Protein AF-A0A2D5PIT4-F1 (afdb_monomer_lite)

Structure (mmCIF, N/CA/C/O backbone):
data_AF-A0A2D5PIT4-F1
#
_entry.id   AF-A0A2D5PIT4-F1
#
loop_
_atom_site.group_PDB
_atom_site.id
_atom_site.type_symbol
_atom_site.label_atom_id
_atom_site.label_alt_id
_atom_site.label_comp_id
_atom_site.label_asym_id
_atom_site.label_entity_id
_atom_site.label_seq_id
_atom_site.pdbx_PDB_ins_code
_atom_site.Cartn_x
_atom_site.Cartn_y
_atom_site.Cartn_z
_atom_site.occupancy
_atom_site.B_iso_or_equiv
_atom_site.auth_seq_id
_atom_site.auth_comp_id
_atom_site.auth_asym_id
_atom_site.auth_atom_id
_atom_site.pdbx_PDB_model_num
ATOM 1 N N . MET A 1 1 ? -3.841 -13.002 24.394 1.00 58.22 1 MET A N 1
ATOM 2 C CA . MET A 1 1 ? -4.046 -12.988 22.929 1.00 58.22 1 MET A CA 1
ATOM 3 C C . MET A 1 1 ? -5.011 -11.854 22.606 1.00 58.22 1 MET A C 1
ATOM 5 O O . MET A 1 1 ? -6.017 -11.748 23.296 1.00 58.22 1 MET A O 1
ATOM 9 N N . ASN A 1 2 ? -4.668 -10.966 21.668 1.00 77.62 2 ASN A N 1
ATOM 10 C CA . ASN A 1 2 ? -5.461 -9.773 21.339 1.00 77.62 2 ASN A CA 1
ATOM 11 C C . ASN A 1 2 ? -6.856 -10.188 20.794 1.00 77.62 2 ASN A C 1
ATOM 13 O O . ASN A 1 2 ? -6.904 -10.951 19.829 1.00 77.62 2 ASN A O 1
ATOM 17 N N . PRO A 1 3 ? -7.990 -9.735 21.374 1.00 83.06 3 PRO A N 1
ATOM 18 C CA . PRO A 1 3 ? -9.330 -10.125 20.914 1.00 83.06 3 PRO A CA 1
ATOM 19 C C . PRO A 1 3 ? -9.638 -9.739 19.463 1.00 83.06 3 PRO A C 1
ATOM 21 O O . PRO A 1 3 ? -10.426 -10.411 18.802 1.00 83.06 3 PRO A O 1
ATOM 24 N N . LEU A 1 4 ? -9.037 -8.660 18.956 1.00 82.50 4 LEU A N 1
ATOM 25 C CA . LEU A 1 4 ? -9.202 -8.251 17.563 1.00 82.50 4 LEU A CA 1
ATOM 26 C C . LEU A 1 4 ? -8.439 -9.189 16.622 1.00 82.50 4 LEU A C 1
ATOM 28 O O . LEU A 1 4 ? -8.986 -9.581 15.597 1.00 82.50 4 LEU A O 1
ATOM 32 N N . LEU A 1 5 ? -7.242 -9.635 17.016 1.00 86.44 5 LEU A N 1
ATOM 33 C CA . LEU A 1 5 ? -6.485 -10.645 16.271 1.00 86.44 5 LEU A CA 1
ATOM 34 C C . LEU A 1 5 ? -7.293 -11.944 16.122 1.00 86.44 5 LEU A C 1
ATOM 36 O O . LEU A 1 5 ? -7.429 -12.448 15.015 1.00 86.44 5 LEU A O 1
ATOM 40 N N . GLN A 1 6 ? -7.934 -12.415 17.197 1.00 87.56 6 GLN A N 1
ATOM 41 C CA . GLN A 1 6 ? -8.813 -13.594 17.140 1.00 87.56 6 GLN A CA 1
ATOM 42 C C . GLN A 1 6 ? -9.982 -13.418 16.163 1.00 87.56 6 GLN A C 1
ATOM 44 O O . GLN A 1 6 ? -10.366 -14.359 15.471 1.00 87.56 6 GLN A O 1
ATOM 49 N N . LYS A 1 7 ? -10.568 -12.215 16.103 1.00 88.50 7 LYS A N 1
ATOM 50 C CA . LYS A 1 7 ? -11.648 -11.907 15.156 1.00 88.50 7 LYS A CA 1
ATOM 51 C C . LYS A 1 7 ? -11.148 -11.916 13.713 1.00 88.50 7 LYS A C 1
ATOM 53 O O . LYS A 1 7 ? -11.840 -12.455 12.856 1.00 88.50 7 LYS A O 1
ATOM 58 N N . LEU A 1 8 ? -9.973 -11.343 13.449 1.00 89.38 8 LEU A N 1
ATOM 59 C CA . LEU A 1 8 ? -9.361 -11.367 12.119 1.00 89.38 8 LEU A CA 1
ATOM 60 C C . LEU A 1 8 ? -9.060 -12.804 11.685 1.00 89.38 8 LEU A C 1
ATOM 62 O O . LEU A 1 8 ? -9.487 -13.210 10.607 1.00 89.38 8 LEU A O 1
ATOM 66 N N . GLU A 1 9 ? -8.445 -13.604 12.557 1.00 88.06 9 GLU A N 1
ATOM 67 C CA . GLU A 1 9 ? -8.169 -15.023 12.306 1.00 88.06 9 GLU A CA 1
ATOM 68 C C . GLU A 1 9 ? -9.453 -15.811 12.009 1.00 88.06 9 GLU A C 1
ATOM 70 O O . GLU A 1 9 ? -9.503 -16.574 11.045 1.00 88.06 9 GLU A O 1
ATOM 75 N N . ALA A 1 10 ? -10.527 -15.581 12.774 1.00 91.25 10 ALA A N 1
ATOM 76 C CA . ALA A 1 10 ? -11.826 -16.219 12.548 1.00 91.25 10 ALA A CA 1
ATOM 77 C C . ALA A 1 10 ? -12.475 -15.825 11.207 1.00 91.25 10 ALA A C 1
ATOM 79 O O . ALA A 1 10 ? -13.244 -16.603 10.641 1.00 91.25 10 ALA A O 1
ATOM 80 N N . LEU A 1 11 ? -12.163 -14.633 10.690 1.00 89.94 11 LEU A N 1
ATOM 81 C CA . LEU A 1 11 ? -12.585 -14.161 9.368 1.00 89.94 11 LEU A CA 1
ATOM 82 C C . LEU A 1 11 ? -11.616 -14.575 8.247 1.00 89.94 11 LEU A C 1
ATOM 84 O O . LEU A 1 11 ? -11.892 -14.306 7.078 1.00 89.94 11 LEU A O 1
ATOM 88 N N . GLY A 1 12 ? -10.503 -15.235 8.581 1.00 89.44 12 GLY A N 1
ATOM 89 C CA . GLY A 1 12 ? -9.451 -15.580 7.628 1.00 89.44 12 GLY A CA 1
ATOM 90 C C . GLY A 1 12 ? -8.721 -14.352 7.083 1.00 89.44 12 GLY A C 1
ATOM 91 O O . GLY A 1 12 ? -8.382 -14.323 5.902 1.00 89.44 12 GLY A O 1
ATOM 92 N N . LEU A 1 13 ? -8.522 -13.329 7.914 1.00 90.69 13 LEU A N 1
ATOM 93 C CA . LEU A 1 13 ? -7.798 -12.106 7.581 1.00 90.69 13 LEU A CA 1
ATOM 94 C C . LEU A 1 13 ? -6.471 -12.044 8.338 1.00 90.69 13 LEU A C 1
ATOM 96 O O . LEU A 1 13 ? -6.397 -12.399 9.514 1.00 90.69 13 LEU A O 1
ATOM 100 N N . SER A 1 14 ? -5.439 -11.544 7.660 1.00 93.88 14 SER A N 1
ATOM 101 C CA . SER A 1 14 ? -4.188 -11.165 8.311 1.00 93.88 14 SER A CA 1
ATOM 102 C C . SER A 1 14 ? -4.361 -9.837 9.053 1.00 93.88 14 SER A C 1
ATOM 104 O O . SER A 1 14 ? -5.175 -8.996 8.671 1.00 93.88 14 SER A O 1
ATOM 106 N N . HIS A 1 15 ? -3.563 -9.637 10.100 1.00 93.69 15 HIS A N 1
ATOM 107 C CA . HIS A 1 15 ? -3.372 -8.327 10.727 1.00 93.69 15 HIS A CA 1
ATOM 108 C C . HIS A 1 15 ? -2.362 -7.450 9.968 1.00 93.69 15 HIS A C 1
ATOM 110 O O . HIS A 1 15 ? -2.127 -6.309 10.359 1.00 93.69 15 HIS A O 1
ATOM 116 N N . LEU A 1 16 ? -1.755 -7.992 8.913 1.00 96.69 16 LEU A N 1
ATOM 117 C CA . LEU A 1 16 ? -0.880 -7.271 8.004 1.00 96.69 16 LEU A CA 1
ATOM 118 C C . LEU A 1 16 ? -1.612 -6.959 6.702 1.00 96.69 16 LEU A C 1
ATOM 120 O O . LEU A 1 16 ? -2.291 -7.818 6.129 1.00 96.69 16 LEU A O 1
ATOM 124 N N . LEU A 1 17 ? -1.418 -5.737 6.230 1.00 95.88 17 LEU A N 1
ATOM 125 C CA . LEU A 1 17 ? -1.909 -5.215 4.965 1.00 95.88 17 LEU A CA 1
ATOM 126 C C . LEU A 1 17 ? -0.710 -4.779 4.120 1.00 95.88 17 LEU A C 1
ATOM 128 O O . LEU A 1 17 ? 0.148 -4.082 4.634 1.00 95.88 17 LEU A O 1
ATOM 132 N N . ALA A 1 18 ? -0.650 -5.145 2.841 1.00 98.31 18 ALA A N 1
ATOM 133 C CA . ALA A 1 18 ? 0.397 -4.659 1.946 1.00 98.31 18 ALA A CA 1
ATOM 134 C C . ALA A 1 18 ? -0.098 -3.446 1.159 1.00 98.31 18 ALA A C 1
ATOM 136 O O . ALA A 1 18 ? -1.068 -3.572 0.413 1.00 98.31 18 ALA A O 1
ATOM 137 N N . VAL A 1 19 ? 0.562 -2.301 1.297 1.00 98.62 19 VAL A N 1
ATOM 138 C CA . VAL A 1 19 ? 0.390 -1.145 0.410 1.00 98.62 19 VAL A CA 1
ATOM 139 C C . VAL A 1 19 ? 1.495 -1.186 -0.633 1.00 98.62 19 VAL A C 1
ATOM 141 O O . VAL A 1 19 ? 2.654 -1.364 -0.274 1.00 98.62 19 VAL A O 1
ATOM 144 N N . ILE A 1 20 ? 1.131 -1.118 -1.911 1.00 98.62 20 ILE A N 1
ATOM 145 C CA . ILE A 1 20 ? 2.045 -1.252 -3.045 1.00 98.62 20 ILE A CA 1
ATOM 146 C C . ILE A 1 20 ? 1.919 -0.044 -3.959 1.00 98.62 20 ILE A C 1
ATOM 148 O O . ILE A 1 20 ? 0.808 0.395 -4.249 1.00 98.62 20 ILE A O 1
ATOM 152 N N . ASP A 1 21 ? 3.058 0.412 -4.453 1.00 98.75 21 ASP A N 1
ATOM 153 C CA . ASP A 1 21 ? 3.150 1.455 -5.463 1.00 98.75 21 ASP A CA 1
ATOM 154 C C . ASP A 1 21 ? 4.198 1.055 -6.518 1.00 98.75 21 ASP A C 1
ATOM 156 O O . ASP A 1 21 ? 5.118 0.263 -6.246 1.00 98.75 21 ASP A O 1
ATOM 160 N N . ILE A 1 22 ? 4.004 1.513 -7.755 1.00 98.69 22 ILE A N 1
ATOM 161 C CA . ILE A 1 22 ? 4.912 1.256 -8.872 1.00 98.69 22 ILE A CA 1
ATOM 162 C C . ILE A 1 22 ? 5.109 2.506 -9.725 1.00 98.69 22 ILE A C 1
ATOM 164 O O . ILE A 1 22 ? 4.153 3.156 -10.141 1.00 98.69 22 ILE A O 1
ATOM 168 N N . GLU A 1 23 ? 6.348 2.733 -10.157 1.00 98.50 23 GLU A N 1
ATOM 169 C CA . GLU A 1 23 ? 6.619 3.730 -11.191 1.00 98.50 23 GLU A CA 1
ATOM 170 C C . GLU A 1 23 ? 6.683 3.094 -12.572 1.00 98.50 23 GLU A C 1
ATOM 172 O O . GLU A 1 23 ? 7.238 2.006 -12.761 1.00 98.50 23 GLU A O 1
ATOM 177 N N . THR A 1 24 ? 6.101 3.760 -13.569 1.00 98.44 24 THR A N 1
ATOM 178 C CA . THR A 1 24 ? 5.886 3.170 -14.897 1.00 98.44 24 THR A CA 1
ATOM 179 C C . THR A 1 24 ? 6.177 4.136 -16.042 1.00 98.44 24 THR A C 1
ATOM 181 O O . THR A 1 24 ? 6.235 5.352 -15.871 1.00 98.44 24 THR A O 1
ATOM 184 N N . LEU A 1 25 ? 6.363 3.590 -17.250 1.00 98.50 25 LEU A N 1
ATOM 185 C CA . LEU A 1 25 ? 6.615 4.372 -18.475 1.00 98.50 25 LEU A CA 1
ATOM 186 C C . LEU A 1 25 ? 5.397 4.481 -19.408 1.00 98.50 25 LEU A C 1
ATOM 188 O O . LEU A 1 25 ? 5.515 4.957 -20.537 1.00 98.50 25 LEU A O 1
ATOM 192 N N . ALA A 1 26 ? 4.229 4.020 -18.966 1.00 98.19 26 ALA A N 1
ATOM 193 C CA . ALA A 1 26 ? 2.942 4.171 -19.643 1.00 98.19 26 ALA A CA 1
ATOM 194 C C . ALA A 1 26 ? 1.808 3.972 -18.625 1.00 98.19 26 ALA A C 1
ATOM 196 O O . ALA A 1 26 ? 2.060 3.612 -17.485 1.00 98.19 26 ALA A O 1
ATOM 197 N N . ARG A 1 27 ? 0.548 4.167 -19.034 1.00 96.00 27 ARG A N 1
ATOM 198 C CA . ARG A 1 27 ? -0.614 4.046 -18.127 1.00 96.00 27 ARG A CA 1
ATOM 199 C C . ARG A 1 27 ? -1.456 2.775 -18.310 1.00 96.00 27 ARG A C 1
ATOM 201 O O . ARG A 1 27 ? -2.415 2.566 -17.574 1.00 96.00 27 ARG A O 1
ATOM 208 N N . GLY A 1 28 ? -1.165 1.976 -19.338 1.00 97.19 28 GLY A N 1
ATOM 209 C CA . GLY A 1 28 ? -1.910 0.752 -19.654 1.00 97.19 28 GLY A CA 1
ATOM 210 C C . GLY A 1 28 ? -1.447 -0.457 -18.828 1.00 97.19 28 GLY A C 1
ATOM 211 O O . GLY A 1 28 ? -0.347 -0.426 -18.284 1.00 97.19 28 GLY A O 1
ATOM 212 N N . PRO A 1 29 ? -2.227 -1.556 -18.765 1.00 97.88 29 PRO A N 1
ATOM 213 C CA . PRO A 1 29 ? -1.840 -2.779 -18.044 1.00 97.88 29 PRO A CA 1
ATOM 214 C C . PRO A 1 29 ? -0.482 -3.371 -18.472 1.00 97.88 29 PRO A C 1
ATOM 216 O O . PRO A 1 29 ? 0.214 -4.024 -17.693 1.00 97.88 29 PRO A O 1
ATOM 219 N N . ASP A 1 30 ? -0.091 -3.143 -19.722 1.00 98.12 30 ASP A N 1
ATOM 220 C CA . ASP A 1 30 ? 1.165 -3.566 -20.335 1.00 98.12 30 ASP A CA 1
ATOM 221 C C . ASP A 1 30 ? 2.307 -2.551 -20.176 1.00 98.12 30 ASP A C 1
ATOM 223 O O . ASP A 1 30 ? 3.369 -2.742 -20.765 1.00 98.12 30 ASP A O 1
ATOM 227 N N . ALA A 1 31 ? 2.142 -1.505 -19.361 1.00 98.56 31 ALA A N 1
ATOM 228 C CA . ALA A 1 31 ? 3.178 -0.511 -19.100 1.00 98.56 31 ALA A CA 1
ATOM 229 C C . ALA A 1 31 ? 4.451 -1.132 -18.518 1.00 98.56 31 ALA A C 1
ATOM 231 O O . ALA A 1 31 ? 4.391 -2.006 -17.644 1.00 98.56 31 ALA A O 1
ATOM 232 N N . LYS A 1 32 ? 5.619 -0.666 -18.968 1.00 98.75 32 LYS A N 1
ATOM 233 C CA . LYS A 1 32 ? 6.888 -1.021 -18.323 1.00 98.75 32 LYS A CA 1
ATOM 234 C C . LYS A 1 32 ? 6.922 -0.509 -16.887 1.00 98.75 32 LYS A C 1
ATOM 236 O O . LYS A 1 32 ? 6.590 0.650 -16.654 1.00 98.75 32 LYS A O 1
ATOM 241 N N . ILE A 1 33 ? 7.336 -1.378 -15.970 1.00 98.75 33 ILE A N 1
ATOM 242 C CA . ILE A 1 33 ? 7.446 -1.110 -14.531 1.00 98.75 33 ILE A CA 1
ATOM 243 C C . ILE A 1 33 ? 8.906 -0.820 -14.222 1.00 98.75 33 ILE A C 1
ATOM 245 O O . ILE A 1 33 ? 9.742 -1.670 -14.494 1.00 98.75 33 ILE A O 1
ATOM 249 N N . MET A 1 34 ? 9.225 0.344 -13.681 1.00 98.69 34 MET A N 1
ATOM 250 C CA . MET A 1 34 ? 10.601 0.787 -13.454 1.00 98.69 34 MET A CA 1
ATOM 251 C C . MET A 1 34 ? 11.038 0.624 -12.005 1.00 98.69 34 MET A C 1
ATOM 253 O O . MET A 1 34 ? 12.205 0.321 -11.757 1.00 98.69 34 MET A O 1
ATOM 257 N N . THR A 1 35 ? 10.112 0.749 -11.061 1.00 98.81 35 THR A N 1
ATOM 258 C CA . THR A 1 35 ? 10.348 0.495 -9.638 1.00 98.81 35 THR A CA 1
ATOM 259 C C . THR A 1 35 ? 9.109 -0.154 -9.021 1.00 98.81 35 THR A C 1
ATOM 261 O O . THR A 1 35 ? 8.004 -0.044 -9.556 1.00 98.81 35 THR A O 1
ATOM 264 N N . ILE A 1 36 ? 9.302 -0.898 -7.933 1.00 98.88 36 ILE A N 1
ATOM 265 C CA . ILE A 1 36 ? 8.218 -1.475 -7.129 1.00 98.88 36 ILE A CA 1
ATOM 266 C C . ILE A 1 36 ? 8.544 -1.210 -5.665 1.00 98.88 36 ILE A C 1
ATOM 268 O O . ILE A 1 36 ? 9.608 -1.630 -5.203 1.00 98.88 36 ILE A O 1
ATOM 272 N N . GLY A 1 37 ? 7.627 -0.560 -4.954 1.00 98.81 37 GLY A N 1
ATOM 273 C CA . GLY A 1 37 ? 7.692 -0.319 -3.517 1.00 98.81 37 GLY A CA 1
ATOM 274 C C . GLY A 1 37 ? 6.538 -1.004 -2.791 1.00 98.81 37 GLY A C 1
ATOM 275 O O . GLY A 1 37 ? 5.418 -1.034 -3.293 1.00 98.81 37 GLY A O 1
ATOM 276 N N . VAL A 1 38 ? 6.799 -1.588 -1.621 1.00 98.81 38 VAL A N 1
ATOM 277 C CA . VAL A 1 38 ? 5.758 -2.134 -0.738 1.00 98.81 38 VAL A CA 1
ATOM 278 C C . VAL A 1 38 ? 6.047 -1.753 0.702 1.00 98.81 38 VAL A C 1
ATOM 280 O O . VAL A 1 38 ? 7.170 -1.943 1.169 1.00 98.81 38 VAL A O 1
ATOM 283 N N . SER A 1 39 ? 5.004 -1.329 1.411 1.00 98.62 39 SER A N 1
ATOM 284 C CA . SER A 1 39 ? 4.987 -1.186 2.864 1.00 98.62 39 SER A CA 1
ATOM 285 C C . SER A 1 39 ? 3.943 -2.127 3.471 1.00 98.62 39 SER A C 1
ATOM 287 O O . SER A 1 39 ? 2.781 -2.155 3.053 1.00 98.62 39 SER A O 1
ATOM 289 N N . LEU A 1 40 ? 4.352 -2.955 4.430 1.00 98.62 40 LEU A N 1
ATOM 290 C CA . LEU A 1 40 ? 3.465 -3.816 5.202 1.00 98.62 40 LEU A CA 1
ATOM 291 C C . LEU A 1 40 ? 3.020 -3.092 6.463 1.00 98.62 40 LEU A C 1
ATOM 293 O O . LEU A 1 40 ? 3.823 -2.786 7.337 1.00 98.62 40 LEU A O 1
ATOM 297 N N . GLU A 1 41 ? 1.715 -2.912 6.592 1.00 97.94 41 GLU A N 1
ATOM 298 C CA . GLU A 1 41 ? 1.098 -2.191 7.691 1.00 97.94 41 GLU A CA 1
ATOM 299 C C . GLU A 1 41 ? 0.461 -3.143 8.691 1.00 97.94 41 GLU A C 1
ATOM 301 O O . GLU A 1 41 ? -0.386 -3.973 8.339 1.00 97.94 41 GLU A O 1
ATOM 306 N N . ASN A 1 42 ? 0.825 -2.993 9.962 1.00 95.88 42 ASN A N 1
ATOM 307 C CA . ASN A 1 42 ? 0.176 -3.678 11.062 1.00 95.88 42 ASN A CA 1
ATOM 308 C C . ASN A 1 42 ? -1.080 -2.914 11.485 1.00 95.88 42 ASN A C 1
ATOM 310 O O . ASN A 1 42 ? -1.044 -1.967 12.276 1.00 95.88 42 ASN A O 1
ATOM 314 N N . ILE A 1 43 ? -2.232 -3.369 10.995 1.00 89.88 43 ILE A N 1
ATOM 315 C CA . ILE A 1 43 ? -3.507 -2.684 11.226 1.00 89.88 43 ILE A CA 1
ATOM 316 C C . ILE A 1 43 ? -3.997 -2.778 12.673 1.00 89.88 43 ILE A C 1
ATOM 318 O O . ILE A 1 43 ? -4.938 -2.075 13.023 1.00 89.88 43 ILE A O 1
ATOM 322 N N . LEU A 1 44 ? -3.417 -3.646 13.509 1.00 86.88 44 LEU A N 1
ATOM 323 C CA . LEU A 1 44 ? -3.798 -3.752 14.921 1.00 86.88 44 LEU A CA 1
ATOM 324 C C . LEU A 1 44 ? -3.147 -2.664 15.764 1.00 86.88 44 LEU A C 1
ATOM 326 O O . LEU A 1 44 ? -3.801 -2.139 16.663 1.00 86.88 44 LEU A O 1
ATOM 330 N N . TYR A 1 45 ? -1.887 -2.351 15.474 1.00 88.62 45 TYR A N 1
ATOM 331 C CA . TYR A 1 45 ? -1.096 -1.397 16.249 1.00 88.62 45 TYR A CA 1
ATOM 332 C C . TYR A 1 45 ? -0.982 -0.030 15.570 1.00 88.62 45 TYR A C 1
ATOM 334 O O . TYR A 1 45 ? -0.648 0.942 16.237 1.00 88.62 45 TYR A O 1
ATOM 342 N N . GLY A 1 46 ? -1.338 0.070 14.284 1.00 91.88 46 GLY A N 1
ATOM 343 C CA . GLY A 1 46 ? -1.277 1.332 13.548 1.00 91.88 46 GLY A CA 1
ATOM 344 C C . GLY A 1 46 ? 0.159 1.753 13.255 1.00 91.88 46 GLY A C 1
ATOM 345 O O . GLY A 1 46 ? 0.469 2.935 13.326 1.00 91.88 46 GLY A O 1
ATOM 346 N N . GLU A 1 47 ? 1.019 0.782 12.958 1.00 95.19 47 GLU A N 1
ATOM 347 C CA . GLU A 1 47 ? 2.443 0.974 12.681 1.00 95.19 47 GLU A CA 1
ATOM 348 C C . GLU A 1 47 ? 2.880 0.094 11.505 1.00 95.19 47 GLU A C 1
ATOM 350 O O . GLU A 1 47 ? 2.211 -0.892 11.177 1.00 95.19 47 GLU A O 1
ATOM 355 N N . GLN A 1 48 ? 4.009 0.433 10.886 1.00 96.88 48 GLN A N 1
ATOM 356 C CA . GLN A 1 48 ? 4.629 -0.410 9.868 1.00 96.88 48 GLN A CA 1
ATOM 357 C C . GLN A 1 48 ? 5.176 -1.685 10.528 1.00 96.88 48 GLN A C 1
ATOM 359 O O . GLN A 1 48 ? 5.699 -1.653 11.642 1.00 96.88 48 GLN A O 1
ATOM 364 N N . ALA A 1 49 ? 5.039 -2.824 9.856 1.00 96.88 49 ALA A N 1
ATOM 365 C CA . ALA A 1 49 ? 5.570 -4.090 10.338 1.00 96.88 49 ALA A CA 1
ATOM 366 C C . ALA A 1 49 ? 7.108 -4.101 10.328 1.00 96.88 49 ALA A C 1
ATOM 368 O O . ALA A 1 49 ? 7.744 -3.530 9.444 1.00 96.88 49 ALA A O 1
ATOM 369 N N . GLU A 1 50 ? 7.709 -4.817 11.280 1.00 94.31 50 GLU A N 1
ATOM 370 C CA . GLU A 1 50 ? 9.154 -5.073 11.292 1.00 94.31 50 GLU A CA 1
ATOM 371 C C . GLU A 1 50 ? 9.582 -5.827 10.021 1.00 94.31 50 GLU A C 1
ATOM 373 O O . GLU A 1 50 ? 8.901 -6.764 9.595 1.00 94.31 50 GLU A O 1
ATOM 378 N N . ASP A 1 51 ? 10.688 -5.396 9.401 1.00 95.62 51 ASP A N 1
ATOM 379 C CA . ASP A 1 51 ? 11.135 -5.838 8.068 1.00 95.62 51 ASP A CA 1
ATOM 380 C C . ASP A 1 51 ? 10.042 -5.737 6.980 1.00 95.62 51 ASP A C 1
ATOM 382 O O . ASP A 1 51 ? 10.065 -6.456 5.977 1.00 95.62 51 ASP A O 1
ATOM 386 N N . GLY A 1 52 ? 9.066 -4.848 7.186 1.00 97.31 52 GLY A N 1
ATOM 387 C CA . GLY A 1 52 ? 7.856 -4.723 6.386 1.00 97.31 52 GLY A CA 1
ATOM 388 C C . GLY A 1 52 ? 8.010 -3.931 5.094 1.00 97.31 52 GLY A C 1
ATOM 389 O O . GLY A 1 52 ? 7.001 -3.664 4.451 1.00 97.31 52 GLY A O 1
ATOM 390 N N . THR A 1 53 ? 9.224 -3.566 4.690 1.00 98.56 53 THR A N 1
ATOM 391 C CA . THR A 1 53 ? 9.471 -2.793 3.470 1.00 98.56 53 THR A CA 1
ATOM 392 C C . THR A 1 53 ? 10.103 -3.637 2.372 1.00 98.56 53 THR A C 1
ATOM 394 O O . THR A 1 53 ? 10.917 -4.533 2.610 1.00 98.56 53 THR A O 1
ATOM 397 N N . PHE A 1 54 ? 9.729 -3.343 1.132 1.00 98.81 54 PHE A N 1
ATOM 398 C CA . PHE A 1 54 ? 10.319 -3.936 -0.060 1.00 98.81 54 PHE A CA 1
ATOM 399 C C . PHE A 1 54 ? 10.496 -2.866 -1.122 1.00 98.81 54 PHE A C 1
ATOM 401 O O . PHE A 1 54 ? 9.558 -2.140 -1.433 1.00 98.81 54 PHE A O 1
ATOM 408 N N . TYR A 1 55 ? 11.683 -2.814 -1.717 1.00 98.81 55 TYR A N 1
ATOM 409 C CA . TYR A 1 55 ? 11.958 -1.935 -2.839 1.00 98.81 55 TYR A CA 1
ATOM 410 C C . TYR A 1 55 ? 12.843 -2.626 -3.862 1.00 98.81 55 TYR A C 1
ATOM 412 O O . TYR A 1 55 ? 13.811 -3.308 -3.512 1.00 98.81 55 TYR A O 1
ATOM 420 N N . VAL A 1 56 ? 12.522 -2.450 -5.140 1.00 98.81 56 VAL A N 1
ATOM 421 C CA . VAL A 1 56 ? 13.355 -2.950 -6.228 1.00 98.81 56 VAL A CA 1
ATOM 422 C C . VAL A 1 56 ? 13.263 -2.048 -7.450 1.00 98.81 56 VAL A C 1
ATOM 424 O O . VAL A 1 56 ? 12.178 -1.648 -7.869 1.00 98.81 56 VAL A O 1
ATOM 427 N N . ARG A 1 57 ? 14.421 -1.784 -8.058 1.00 98.81 57 ARG A N 1
ATOM 428 C CA . ARG A 1 57 ? 14.524 -1.148 -9.371 1.00 98.81 57 ARG A CA 1
ATOM 429 C C . ARG A 1 57 ? 14.545 -2.211 -10.455 1.00 98.81 57 ARG A C 1
ATOM 431 O O . ARG A 1 57 ? 15.207 -3.246 -10.328 1.00 98.81 57 ARG A O 1
ATOM 438 N N . VAL A 1 58 ? 13.834 -1.944 -11.535 1.00 98.69 58 VAL A N 1
ATOM 439 C CA . VAL A 1 58 ? 13.607 -2.896 -12.615 1.00 98.69 58 VAL A CA 1
ATOM 440 C C . VAL A 1 58 ? 14.298 -2.413 -13.885 1.00 98.69 58 VAL A C 1
ATOM 442 O O . VAL A 1 58 ? 14.318 -1.221 -14.197 1.00 98.69 58 VAL A O 1
ATOM 445 N N . ASP A 1 59 ? 14.883 -3.353 -14.622 1.00 97.94 59 ASP A N 1
ATOM 446 C CA . ASP A 1 59 ? 15.475 -3.086 -15.930 1.00 97.94 59 ASP A CA 1
ATOM 447 C C . ASP A 1 59 ? 14.416 -2.617 -16.933 1.00 97.94 59 ASP A C 1
ATOM 449 O O . ASP A 1 59 ? 13.321 -3.178 -17.018 1.00 97.94 59 ASP A O 1
ATOM 453 N N . ARG A 1 60 ? 14.765 -1.636 -17.772 1.00 97.31 60 ARG A N 1
ATOM 454 C CA . ARG A 1 60 ? 13.886 -1.129 -18.843 1.00 97.31 60 ARG A CA 1
ATOM 455 C C . ARG A 1 60 ? 13.639 -2.158 -19.957 1.00 97.31 60 ARG A C 1
ATOM 457 O O . ARG A 1 60 ? 12.689 -2.013 -20.734 1.00 97.31 60 ARG A O 1
ATOM 464 N N . ASP A 1 61 ? 14.480 -3.187 -20.074 1.00 96.69 61 ASP A N 1
ATOM 465 C CA . ASP A 1 61 ? 14.291 -4.269 -21.045 1.00 96.69 61 ASP A CA 1
ATOM 466 C C . ASP A 1 61 ? 13.194 -5.241 -20.583 1.00 96.69 61 ASP A C 1
ATOM 468 O O . ASP A 1 61 ? 13.417 -6.203 -19.846 1.00 96.69 61 ASP A O 1
ATOM 472 N N . GLN A 1 62 ? 11.965 -4.942 -21.001 1.00 97.62 62 GLN A N 1
ATOM 473 C CA . GLN A 1 62 ? 10.759 -5.676 -20.638 1.00 97.62 62 GLN A CA 1
ATOM 474 C C . GLN A 1 62 ? 10.013 -6.089 -21.905 1.00 97.62 62 GLN A C 1
ATOM 476 O O . GLN A 1 62 ? 9.154 -5.364 -22.411 1.00 97.62 62 GLN A O 1
ATOM 481 N N . CYS A 1 63 ? 10.391 -7.248 -22.449 1.00 93.94 63 CYS A N 1
ATOM 482 C CA . CYS A 1 63 ? 9.798 -7.794 -23.667 1.00 93.94 63 CYS A CA 1
ATOM 483 C C . CYS A 1 63 ? 8.260 -7.850 -23.582 1.00 93.94 63 CYS A C 1
ATOM 485 O O . CYS A 1 63 ? 7.699 -8.364 -22.617 1.00 93.94 63 CYS A O 1
ATOM 487 N N . GLY A 1 64 ? 7.582 -7.325 -24.608 1.00 94.81 64 GLY A N 1
ATOM 488 C CA . GLY A 1 64 ? 6.117 -7.321 -24.693 1.00 94.81 64 GLY A CA 1
ATOM 489 C C . GLY A 1 64 ? 5.417 -6.242 -23.861 1.00 94.81 64 GLY A C 1
ATOM 490 O O . GLY A 1 64 ? 4.191 -6.219 -23.840 1.00 94.81 64 GLY A O 1
ATOM 491 N N . ARG A 1 65 ? 6.167 -5.351 -23.201 1.00 98.00 65 ARG A N 1
ATOM 492 C CA . ARG A 1 65 ? 5.635 -4.215 -22.434 1.00 98.00 65 ARG A CA 1
ATOM 493 C C . ARG A 1 65 ? 5.942 -2.883 -23.116 1.00 98.00 65 ARG A C 1
ATOM 495 O O . ARG A 1 65 ? 6.925 -2.764 -23.851 1.00 98.00 65 ARG A O 1
ATOM 502 N N . VAL A 1 66 ? 5.105 -1.880 -22.867 1.00 98.12 66 VAL A N 1
ATOM 503 C CA . VAL A 1 66 ? 5.079 -0.624 -23.632 1.00 98.12 66 VAL A CA 1
ATOM 504 C C . VAL A 1 66 ? 5.511 0.591 -22.820 1.00 98.12 66 VAL A C 1
ATOM 506 O O . VAL A 1 66 ? 5.408 0.637 -21.594 1.00 98.12 66 VAL A O 1
ATOM 509 N N . GLU A 1 67 ? 5.963 1.602 -23.551 1.00 98.00 67 GLU A N 1
ATOM 510 C CA . GLU A 1 67 ? 6.215 2.957 -23.070 1.00 98.00 67 GLU A CA 1
ATOM 511 C C . GLU A 1 67 ? 5.360 3.909 -23.913 1.00 98.00 67 GLU A C 1
ATOM 513 O O . GLU A 1 67 ? 5.094 3.617 -25.084 1.00 98.00 67 GLU A O 1
ATOM 518 N N . CYS A 1 68 ? 4.937 5.045 -23.364 1.00 97.19 68 CYS A N 1
ATOM 519 C CA . CYS A 1 68 ? 4.250 6.073 -24.140 1.00 97.19 68 CYS A CA 1
ATOM 520 C C . CYS A 1 68 ? 4.956 7.426 -24.033 1.00 97.19 68 CYS A C 1
ATOM 522 O O . CYS A 1 68 ? 5.566 7.764 -23.019 1.00 97.19 68 CYS A O 1
ATOM 524 N N . SER A 1 69 ? 4.864 8.216 -25.104 1.00 96.56 69 SER A N 1
ATOM 525 C CA . SER A 1 69 ? 5.546 9.510 -25.201 1.00 96.56 69 SER A CA 1
ATOM 526 C C . SER A 1 69 ? 5.096 10.501 -24.132 1.00 96.56 69 SER A C 1
ATOM 528 O O . SER A 1 69 ? 5.911 11.278 -23.657 1.00 96.56 69 SER A O 1
ATOM 530 N N . GLU A 1 70 ? 3.818 10.466 -23.745 1.00 97.06 70 GLU A N 1
ATOM 531 C CA . GLU A 1 70 ? 3.267 11.350 -22.712 1.00 97.06 70 GLU A CA 1
ATOM 532 C C . GLU A 1 70 ? 3.900 11.075 -21.342 1.00 97.06 70 GLU A C 1
ATOM 534 O O . GLU A 1 70 ? 4.360 12.001 -20.684 1.00 97.06 70 GLU A O 1
ATOM 539 N N . THR A 1 71 ? 3.984 9.806 -20.928 1.00 95.75 71 THR A N 1
ATOM 540 C CA . THR A 1 71 ? 4.605 9.441 -19.647 1.00 95.75 71 THR A CA 1
ATOM 541 C C . THR A 1 71 ? 6.111 9.697 -19.663 1.00 95.75 71 THR A C 1
ATOM 543 O O . THR A 1 71 ? 6.651 10.185 -18.678 1.00 95.75 71 THR A O 1
ATOM 546 N N . LEU A 1 72 ? 6.796 9.435 -20.782 1.00 97.19 72 LEU A N 1
ATOM 547 C CA . LEU A 1 72 ? 8.216 9.774 -20.919 1.00 97.19 72 LEU A CA 1
ATOM 548 C C . LEU A 1 72 ? 8.458 11.284 -20.823 1.00 97.19 72 LEU A C 1
ATOM 550 O O . LEU A 1 72 ? 9.390 11.699 -20.150 1.00 97.19 72 LEU A O 1
ATOM 554 N N . GLN A 1 73 ? 7.618 12.106 -21.457 1.00 97.12 73 GLN A N 1
ATOM 555 C CA . GLN A 1 73 ? 7.725 13.561 -21.355 1.00 97.12 73 GLN A CA 1
ATOM 556 C C . GLN A 1 73 ? 7.520 14.041 -19.914 1.00 97.12 73 GLN A C 1
ATOM 558 O O . GLN A 1 73 ? 8.280 14.878 -19.443 1.00 97.12 73 GLN A O 1
ATOM 563 N N . TRP A 1 74 ? 6.539 13.481 -19.207 1.00 97.06 74 TRP A N 1
ATOM 564 C CA . TRP A 1 74 ? 6.315 13.801 -17.799 1.00 97.06 74 TRP A CA 1
ATOM 565 C C . TRP A 1 74 ? 7.525 13.445 -16.919 1.00 97.06 74 TRP A C 1
ATOM 567 O O . TRP A 1 74 ? 7.909 14.221 -16.048 1.00 97.06 74 TRP A O 1
ATOM 577 N N . TRP A 1 75 ? 8.176 12.308 -17.182 1.00 97.44 75 TRP A N 1
ATOM 578 C CA . TRP A 1 75 ? 9.422 11.943 -16.507 1.00 97.44 75 TRP A CA 1
ATOM 579 C C . TRP A 1 75 ? 10.572 12.893 -16.837 1.00 97.44 75 TRP A C 1
ATOM 581 O O . TRP A 1 75 ? 11.344 13.251 -15.958 1.00 97.44 75 TRP A O 1
ATOM 591 N N . GLU A 1 76 ? 10.693 13.332 -18.087 1.00 96.19 76 GLU A N 1
ATOM 592 C CA . GLU A 1 76 ? 11.707 14.313 -18.481 1.00 96.19 76 GLU A CA 1
ATOM 593 C C . GLU A 1 76 ? 11.565 15.634 -17.710 1.00 96.19 76 GLU A C 1
ATOM 595 O O . GLU A 1 76 ? 12.576 16.233 -17.353 1.00 96.19 76 GLU A O 1
ATOM 600 N N . GLU A 1 77 ? 10.338 16.051 -17.382 1.00 95.19 77 GLU A N 1
ATOM 601 C CA . GLU A 1 77 ? 10.085 17.206 -16.507 1.00 95.19 77 GLU A CA 1
ATOM 602 C C . GLU A 1 77 ? 10.624 16.971 -15.081 1.00 95.19 77 GLU A C 1
ATOM 604 O O . GLU A 1 77 ? 11.158 17.898 -14.464 1.00 95.19 77 GLU A O 1
ATOM 609 N N . GLN A 1 78 ? 10.596 15.723 -14.590 1.00 95.50 78 GLN A N 1
ATOM 610 C CA . GLN A 1 78 ? 11.122 15.368 -13.264 1.00 95.50 78 GLN A CA 1
ATOM 611 C C . GLN A 1 78 ? 12.637 15.519 -13.143 1.00 95.50 78 GLN A C 1
ATOM 613 O O . GLN A 1 78 ? 13.125 15.706 -12.035 1.00 95.50 78 GLN A O 1
ATOM 618 N N . LYS A 1 79 ? 13.397 15.528 -14.246 1.00 93.94 79 LYS A N 1
ATOM 619 C CA . LYS A 1 79 ? 14.853 15.773 -14.196 1.00 93.94 79 LYS A CA 1
ATOM 620 C C . LYS A 1 79 ? 15.216 17.044 -13.440 1.00 93.94 79 LYS A C 1
ATOM 622 O O . LYS A 1 79 ? 16.272 17.101 -12.817 1.00 93.94 79 LYS A O 1
ATOM 627 N N . GLU A 1 80 ? 14.375 18.066 -13.555 1.00 93.31 80 GLU A N 1
ATOM 628 C CA . GLU A 1 80 ? 14.596 19.358 -12.916 1.00 93.31 80 GLU A CA 1
ATOM 629 C C . GLU A 1 80 ? 13.794 19.497 -11.619 1.00 93.31 80 GLU A C 1
ATOM 631 O O . GLU A 1 80 ? 14.322 20.034 -10.647 1.00 93.31 80 GLU A O 1
ATOM 636 N N . SER A 1 81 ? 12.540 19.024 -11.578 1.00 93.44 81 SER A N 1
ATOM 637 C CA . SER A 1 81 ? 11.673 19.200 -10.403 1.00 93.44 81 SER A CA 1
ATOM 638 C C . SER A 1 81 ? 11.900 18.180 -9.290 1.00 93.44 81 SER A C 1
ATOM 640 O O . SER A 1 81 ? 11.636 18.500 -8.134 1.00 93.44 81 SER A O 1
ATOM 642 N N . ASN A 1 82 ? 12.356 16.974 -9.627 1.00 95.56 82 ASN A N 1
ATOM 643 C CA . ASN A 1 82 ? 12.567 15.870 -8.694 1.00 95.56 82 ASN A CA 1
ATOM 644 C C . ASN A 1 82 ? 13.665 14.913 -9.215 1.00 95.56 82 ASN A C 1
ATOM 646 O O . ASN A 1 82 ? 13.378 13.802 -9.685 1.00 95.56 82 ASN A O 1
ATOM 650 N N . PRO A 1 83 ? 14.933 15.368 -9.215 1.00 96.44 83 PRO A N 1
ATOM 651 C CA . PRO A 1 83 ? 16.037 14.630 -9.819 1.00 96.44 83 PRO A CA 1
ATOM 652 C C . PRO A 1 83 ? 16.300 13.284 -9.136 1.00 96.44 83 PRO A C 1
ATOM 654 O O . PRO A 1 83 ? 16.744 12.350 -9.804 1.00 96.44 83 PRO A O 1
ATOM 657 N N . GLU A 1 84 ? 16.010 13.161 -7.841 1.00 96.81 84 GLU A N 1
ATOM 658 C CA . GLU A 1 84 ? 16.122 11.911 -7.098 1.00 96.81 84 GLU A CA 1
ATOM 659 C C . GLU A 1 84 ? 15.150 10.855 -7.642 1.00 96.81 84 GLU A C 1
ATOM 661 O O . GLU A 1 84 ? 15.597 9.785 -8.055 1.00 96.81 84 GLU A O 1
ATOM 666 N N . ALA A 1 85 ? 13.853 11.164 -7.759 1.00 96.69 85 ALA A N 1
ATOM 667 C CA . ALA A 1 85 ? 12.876 10.244 -8.353 1.00 96.69 85 ALA A CA 1
ATOM 668 C C . ALA A 1 85 ? 13.206 9.909 -9.815 1.00 96.69 85 ALA A C 1
ATOM 670 O O . ALA A 1 85 ? 13.097 8.762 -10.255 1.00 96.69 85 ALA A O 1
ATOM 671 N N . TYR A 1 86 ? 13.674 10.899 -10.580 1.00 97.88 86 TYR A N 1
ATOM 672 C CA . TYR A 1 86 ? 14.118 10.663 -11.950 1.00 97.88 86 TYR A CA 1
ATOM 673 C C . TYR A 1 86 ? 15.285 9.661 -12.016 1.00 97.88 86 TYR A C 1
ATOM 675 O O . TYR A 1 86 ? 15.293 8.764 -12.867 1.00 97.88 86 TYR A O 1
ATOM 683 N N . ALA A 1 87 ? 16.273 9.785 -11.124 1.00 97.38 87 ALA A N 1
ATOM 684 C CA . ALA A 1 87 ? 17.422 8.884 -11.074 1.00 97.38 87 ALA A CA 1
ATOM 685 C C . ALA A 1 87 ? 16.997 7.441 -10.759 1.00 97.38 87 ALA A C 1
ATOM 687 O O . ALA A 1 87 ? 17.449 6.502 -11.418 1.00 97.38 87 ALA A O 1
ATOM 688 N N . GLU A 1 88 ? 16.053 7.257 -9.839 1.00 97.62 88 GLU A N 1
ATOM 689 C CA . GLU A 1 88 ? 15.483 5.946 -9.504 1.00 97.62 88 GLU A CA 1
ATOM 690 C C . GLU A 1 88 ? 14.932 5.215 -10.742 1.00 97.62 88 GLU A C 1
ATOM 692 O O . GLU A 1 88 ? 15.123 4.003 -10.916 1.00 97.62 88 GLU A O 1
ATOM 697 N N . VAL A 1 89 ? 14.355 5.962 -11.683 1.00 97.62 89 VAL A N 1
ATOM 698 C CA . VAL A 1 89 ? 13.773 5.420 -12.915 1.00 97.62 89 VAL A CA 1
ATOM 699 C C . VAL A 1 89 ? 14.802 5.258 -14.041 1.00 97.62 89 VAL A C 1
ATOM 701 O O . VAL A 1 89 ? 14.783 4.230 -14.721 1.00 97.62 89 VAL A O 1
ATOM 704 N N . PHE A 1 90 ? 15.716 6.216 -14.240 1.00 97.31 90 PHE A N 1
ATOM 705 C CA . PHE A 1 90 ? 16.555 6.284 -15.451 1.00 97.31 90 PHE A CA 1
ATOM 706 C C . PHE A 1 90 ? 18.067 6.197 -15.242 1.00 97.31 90 PHE A C 1
ATOM 708 O O . PHE A 1 90 ? 18.784 6.045 -16.231 1.00 97.31 90 PHE A O 1
ATOM 715 N N . ASP A 1 91 ? 18.582 6.287 -14.016 1.00 96.44 91 ASP A N 1
ATOM 716 C CA . ASP A 1 91 ? 20.016 6.120 -13.784 1.00 96.44 91 ASP A CA 1
ATOM 717 C C . ASP A 1 91 ? 20.402 4.647 -13.998 1.00 96.44 91 ASP A C 1
ATOM 719 O O . ASP A 1 91 ? 20.003 3.751 -13.244 1.00 96.44 91 ASP A O 1
ATOM 723 N N . GLU A 1 92 ? 21.142 4.389 -15.076 1.00 92.75 92 GLU A N 1
ATOM 724 C CA . GLU A 1 92 ? 21.629 3.061 -15.462 1.00 92.75 92 GLU A CA 1
ATOM 725 C C . GLU A 1 92 ? 22.800 2.581 -14.589 1.00 92.75 92 GLU A C 1
ATOM 727 O O . GLU A 1 92 ? 23.175 1.412 -14.659 1.00 92.75 92 GLU A O 1
ATOM 732 N N . SER A 1 93 ? 23.386 3.458 -13.764 1.00 96.19 93 SER A N 1
ATOM 733 C CA . SER A 1 93 ? 24.439 3.084 -12.814 1.00 96.19 93 SER A CA 1
ATOM 734 C C . SER A 1 93 ? 23.898 2.430 -11.539 1.00 96.19 93 SER A C 1
ATOM 736 O O . SER A 1 93 ? 24.643 1.727 -10.850 1.00 96.19 93 SER A O 1
ATOM 738 N N . LEU A 1 94 ? 22.610 2.625 -11.232 1.00 96.56 94 LEU A N 1
ATOM 739 C CA . LEU A 1 94 ? 21.943 1.991 -10.098 1.00 96.56 94 LEU A CA 1
ATOM 740 C C . LEU A 1 94 ? 21.684 0.508 -10.380 1.00 96.56 94 LEU A C 1
ATOM 742 O O . LEU A 1 94 ? 21.353 0.119 -11.500 1.00 96.56 94 LEU A O 1
ATOM 746 N N . GLU A 1 95 ? 21.796 -0.329 -9.344 1.00 97.56 95 GLU A N 1
ATOM 747 C CA . GLU A 1 95 ? 21.502 -1.756 -9.480 1.00 97.56 95 GLU A CA 1
ATOM 748 C C . GLU A 1 95 ? 20.027 -1.964 -9.831 1.00 97.56 95 GLU A C 1
ATOM 750 O O . GLU A 1 95 ? 19.121 -1.487 -9.140 1.00 97.56 95 GLU A O 1
ATOM 755 N N . ARG A 1 96 ? 19.808 -2.722 -10.904 1.00 98.25 96 ARG A N 1
ATOM 756 C CA . ARG A 1 96 ? 18.499 -3.100 -11.420 1.00 98.25 96 ARG A CA 1
ATOM 757 C C . ARG A 1 96 ? 18.444 -4.604 -11.617 1.00 98.25 96 ARG A C 1
ATOM 759 O O . ARG A 1 96 ? 19.462 -5.288 -11.750 1.00 98.25 96 ARG A O 1
ATOM 766 N N . VAL A 1 97 ? 17.229 -5.132 -11.600 1.00 98.62 97 VAL A N 1
ATOM 767 C CA . VAL A 1 97 ? 16.977 -6.537 -11.900 1.00 98.62 97 VAL A CA 1
ATOM 768 C C . VAL A 1 97 ? 15.950 -6.669 -13.013 1.00 98.62 97 VAL A C 1
ATOM 770 O O . VAL A 1 97 ? 15.044 -5.849 -13.145 1.00 98.62 97 VAL A O 1
ATOM 773 N N . SER A 1 98 ? 16.020 -7.769 -13.763 1.00 98.50 98 SER A N 1
ATOM 774 C CA . SER A 1 98 ? 14.976 -8.102 -14.737 1.00 98.50 98 SER A CA 1
ATOM 775 C C . SER A 1 98 ? 13.592 -8.118 -14.076 1.00 98.50 98 SER A C 1
ATOM 777 O O . SER A 1 98 ? 13.466 -8.584 -12.936 1.00 98.50 98 SER A O 1
ATOM 779 N N . LEU A 1 99 ? 12.544 -7.732 -14.810 1.00 98.62 99 LEU A N 1
ATOM 780 C CA . LEU A 1 99 ? 11.169 -7.745 -14.292 1.00 98.62 99 LEU A CA 1
ATOM 781 C C . LEU A 1 99 ? 10.760 -9.116 -13.729 1.00 98.62 99 LEU A C 1
ATOM 783 O O . LEU A 1 99 ? 10.171 -9.181 -12.656 1.00 98.62 99 LEU A O 1
ATOM 787 N N . ALA A 1 100 ? 11.142 -10.220 -14.381 1.00 98.31 100 ALA A N 1
ATOM 788 C CA . ALA A 1 100 ? 10.900 -11.560 -13.844 1.00 98.31 100 ALA A CA 1
ATOM 789 C C . ALA A 1 100 ? 11.506 -11.718 -12.434 1.00 98.31 100 ALA A C 1
ATOM 791 O O . ALA A 1 100 ? 10.818 -12.075 -11.480 1.00 98.31 100 ALA A O 1
ATOM 792 N N . LYS A 1 101 ? 12.790 -11.376 -12.257 1.00 98.56 101 LYS A N 1
ATOM 793 C CA . LYS A 1 101 ? 13.441 -11.422 -10.938 1.00 98.56 101 LYS A CA 1
ATOM 794 C C . LYS A 1 101 ? 12.732 -10.525 -9.913 1.00 98.56 101 LYS A C 1
ATOM 796 O O . LYS A 1 101 ? 12.513 -11.003 -8.805 1.00 98.56 101 LYS A O 1
ATOM 801 N N . ALA A 1 102 ? 12.335 -9.304 -10.275 1.00 98.69 102 ALA A N 1
ATOM 802 C CA . ALA A 1 102 ? 11.605 -8.397 -9.381 1.00 98.69 102 ALA A CA 1
ATOM 803 C C . ALA A 1 102 ? 10.265 -8.987 -8.906 1.00 98.69 102 ALA A C 1
ATOM 805 O O . ALA A 1 102 ? 9.990 -9.011 -7.709 1.00 98.69 102 ALA A O 1
ATOM 806 N N . LEU A 1 103 ? 9.461 -9.537 -9.822 1.00 98.75 103 LEU A N 1
ATOM 807 C CA . LEU A 1 103 ? 8.183 -10.184 -9.500 1.00 98.75 103 LEU A CA 1
ATOM 808 C C . LEU A 1 103 ? 8.368 -11.406 -8.586 1.00 98.75 103 LEU A C 1
ATOM 810 O O . LEU A 1 103 ? 7.618 -11.605 -7.631 1.00 98.75 103 LEU A O 1
ATOM 814 N N . ARG A 1 104 ? 9.400 -12.220 -8.829 1.00 98.56 104 ARG A N 1
ATOM 815 C CA . ARG A 1 104 ? 9.727 -13.330 -7.928 1.00 98.56 104 ARG A CA 1
ATOM 816 C C . ARG A 1 104 ? 10.127 -12.832 -6.536 1.00 98.56 104 ARG A C 1
ATOM 818 O O . ARG A 1 104 ? 9.632 -13.371 -5.555 1.00 98.56 104 ARG A O 1
ATOM 825 N N . MET A 1 105 ? 10.960 -11.795 -6.445 1.00 98.75 105 MET A N 1
ATOM 826 C CA . MET A 1 105 ? 11.349 -11.198 -5.161 1.00 98.75 105 MET A CA 1
ATOM 827 C C . MET A 1 105 ? 10.137 -10.633 -4.404 1.00 98.75 105 MET A C 1
ATOM 829 O O . MET A 1 105 ? 10.016 -10.854 -3.203 1.00 98.75 105 MET A O 1
ATOM 833 N N . LEU A 1 106 ? 9.203 -9.979 -5.103 1.00 98.81 106 LEU A N 1
ATOM 834 C CA . LEU A 1 106 ? 7.941 -9.509 -4.523 1.00 98.81 106 LEU A CA 1
ATOM 835 C C . LEU A 1 106 ? 7.092 -10.676 -3.990 1.00 98.81 106 LEU A C 1
ATOM 837 O O . LEU A 1 106 ? 6.527 -10.597 -2.901 1.00 98.81 106 LEU A O 1
ATOM 841 N N . THR A 1 107 ? 7.014 -11.778 -4.740 1.00 98.56 107 THR A N 1
ATOM 842 C CA . THR A 1 107 ? 6.307 -12.992 -4.304 1.00 98.56 107 THR A CA 1
ATOM 843 C C . THR A 1 107 ? 6.927 -13.572 -3.034 1.00 98.56 107 THR A C 1
ATOM 845 O O . THR A 1 107 ? 6.209 -13.809 -2.065 1.00 98.56 107 THR A O 1
ATOM 848 N N . GLU A 1 108 ? 8.253 -13.736 -3.020 1.00 98.56 108 GLU A N 1
ATOM 849 C CA . GLU A 1 108 ? 9.021 -14.231 -1.871 1.00 98.56 108 GLU A CA 1
ATOM 850 C C . GLU A 1 108 ? 8.832 -13.320 -0.641 1.00 98.56 108 GLU A C 1
ATOM 852 O O . GLU A 1 108 ? 8.627 -13.808 0.472 1.00 98.56 108 GLU A O 1
ATOM 857 N N . PHE A 1 109 ? 8.824 -11.996 -0.835 1.00 98.75 109 PHE A N 1
ATOM 858 C CA . PHE A 1 109 ? 8.587 -11.015 0.224 1.00 98.75 109 PHE A CA 1
ATOM 859 C C . PHE A 1 109 ? 7.188 -11.142 0.847 1.00 98.75 109 PHE A C 1
ATOM 861 O O . PHE A 1 109 ? 7.056 -11.194 2.072 1.00 98.75 109 PHE A O 1
ATOM 868 N N . LEU A 1 110 ? 6.138 -11.236 0.025 1.00 98.50 110 LEU A N 1
ATOM 869 C CA . LEU A 1 110 ? 4.766 -11.401 0.515 1.00 98.50 110 LEU A CA 1
ATOM 870 C C . LEU A 1 110 ? 4.554 -12.771 1.176 1.00 98.50 110 LEU A C 1
ATOM 872 O O . LEU A 1 110 ? 3.843 -12.866 2.173 1.00 98.50 110 LEU A O 1
ATOM 876 N N . GLU A 1 111 ? 5.179 -13.828 0.653 1.00 97.75 111 GLU A N 1
ATOM 877 C CA . GLU A 1 111 ? 5.153 -15.176 1.234 1.00 97.75 111 GLU A CA 1
ATOM 878 C C . GLU A 1 111 ? 5.826 -15.245 2.601 1.00 97.75 111 GLU A C 1
ATOM 880 O O . GLU A 1 111 ? 5.291 -15.893 3.503 1.00 97.75 111 GLU A O 1
ATOM 885 N N . LYS A 1 112 ? 6.960 -14.555 2.771 1.00 97.88 112 LYS A N 1
ATOM 886 C CA . LYS A 1 112 ? 7.677 -14.471 4.048 1.00 97.88 112 LYS A CA 1
ATOM 887 C C . LYS A 1 112 ? 6.785 -13.896 5.152 1.00 97.88 112 LYS A C 1
ATOM 889 O O . LYS A 1 112 ? 6.766 -14.441 6.253 1.00 97.88 112 LYS A O 1
ATOM 894 N N . HIS A 1 113 ? 6.060 -12.813 4.866 1.00 97.94 113 HIS A N 1
ATOM 895 C CA . HIS A 1 113 ? 5.319 -12.069 5.890 1.00 97.94 113 HIS A CA 1
ATOM 896 C C . HIS A 1 113 ? 3.856 -12.503 6.035 1.00 97.94 113 HIS A C 1
ATOM 898 O O . HIS A 1 113 ? 3.309 -12.478 7.136 1.00 97.94 113 HIS A O 1
ATOM 904 N N . ILE A 1 114 ? 3.208 -12.929 4.947 1.00 97.06 114 ILE A N 1
ATOM 905 C CA . ILE A 1 114 ? 1.815 -13.393 4.945 1.00 97.06 114 ILE A CA 1
ATOM 906 C C . ILE A 1 114 ? 1.748 -14.736 4.193 1.00 97.06 114 ILE A C 1
ATOM 908 O O . ILE A 1 114 ? 1.391 -14.779 3.010 1.00 97.06 114 ILE A O 1
ATOM 912 N N . PRO A 1 115 ? 2.079 -15.866 4.852 1.00 96.12 115 PRO A N 1
ATOM 913 C CA . PRO A 1 115 ? 2.235 -17.155 4.176 1.00 96.12 115 PRO A CA 1
ATOM 914 C C . PRO A 1 115 ? 0.979 -17.639 3.442 1.00 96.12 115 PRO A C 1
ATOM 916 O O . PRO A 1 115 ? 1.080 -18.159 2.332 1.00 96.12 115 PRO A O 1
ATOM 919 N N . ASP A 1 116 ? -0.215 -17.426 4.002 1.00 96.00 116 ASP A N 1
ATOM 920 C CA . ASP A 1 116 ? -1.465 -17.804 3.337 1.00 96.00 116 ASP A CA 1
ATOM 921 C C . ASP A 1 116 ? -1.868 -16.770 2.273 1.00 96.00 116 ASP A C 1
ATOM 923 O O . ASP A 1 116 ? -2.283 -15.648 2.572 1.00 96.00 116 ASP A O 1
ATOM 927 N N . ILE A 1 117 ? -1.824 -17.188 1.006 1.00 95.94 117 ILE A N 1
ATOM 928 C CA . ILE A 1 117 ? -2.220 -16.381 -0.155 1.00 95.94 117 ILE A CA 1
ATOM 929 C C . ILE A 1 117 ? -3.648 -15.819 -0.064 1.00 95.94 117 ILE A C 1
ATOM 931 O O . ILE A 1 117 ? -3.938 -14.775 -0.652 1.00 95.94 117 ILE A O 1
ATOM 935 N N . LYS A 1 118 ? -4.556 -16.491 0.657 1.00 95.56 118 LYS A N 1
ATOM 936 C CA . LYS A 1 118 ? -5.942 -16.031 0.838 1.00 95.56 118 LYS A CA 1
ATOM 937 C C . LYS A 1 118 ? -6.052 -14.868 1.818 1.00 95.56 118 LYS A C 1
ATOM 939 O O . LYS A 1 118 ? -7.040 -14.140 1.752 1.00 95.56 118 LYS A O 1
ATOM 944 N N . GLN A 1 119 ? -5.062 -14.697 2.691 1.00 95.94 119 GLN A N 1
ATOM 945 C CA . GLN A 1 119 ? -5.042 -13.650 3.709 1.00 95.94 119 GLN A CA 1
ATOM 946 C C . GLN A 1 119 ? -4.351 -12.369 3.234 1.00 95.94 119 GLN A C 1
ATOM 948 O O . GLN A 1 119 ? -4.573 -11.316 3.825 1.00 95.94 119 GLN A O 1
ATOM 953 N N . ARG A 1 120 ? -3.556 -12.439 2.159 1.00 96.75 120 ARG A N 1
ATOM 954 C CA . ARG A 1 120 ? -2.863 -11.290 1.561 1.00 96.75 120 ARG A CA 1
ATOM 955 C C . ARG A 1 120 ? -3.868 -10.271 1.034 1.00 96.75 120 ARG A C 1
ATOM 957 O O . ARG A 1 120 ? -4.534 -10.517 0.029 1.00 96.75 120 ARG A O 1
ATOM 964 N N . GLN A 1 121 ? -3.964 -9.138 1.721 1.00 96.62 121 GLN A N 1
ATOM 965 C CA . GLN A 1 121 ? -4.668 -7.950 1.250 1.00 96.62 121 GLN A CA 1
ATOM 966 C C . GLN A 1 121 ? -3.624 -6.996 0.666 1.00 96.62 121 GLN A C 1
ATOM 968 O O . GLN A 1 121 ? -2.701 -6.612 1.378 1.00 96.62 121 GLN A O 1
ATOM 973 N N . VAL A 1 122 ? -3.748 -6.663 -0.618 1.00 97.81 122 VAL A N 1
ATOM 974 C CA . VAL A 1 122 ? -2.808 -5.806 -1.351 1.00 97.81 122 VAL A CA 1
ATOM 975 C C . VAL A 1 122 ? -3.554 -4.576 -1.857 1.00 97.81 122 VAL A C 1
ATOM 977 O O . VAL A 1 122 ? -4.513 -4.704 -2.623 1.00 97.81 122 VAL A O 1
ATOM 980 N N . MET A 1 123 ? -3.132 -3.398 -1.410 1.00 97.25 123 MET A N 1
ATOM 981 C CA . MET A 1 123 ? -3.711 -2.096 -1.723 1.00 97.25 123 MET A CA 1
ATOM 982 C C . MET A 1 123 ? -2.778 -1.281 -2.609 1.00 97.25 123 MET A C 1
ATOM 984 O O . MET A 1 123 ? -1.698 -0.928 -2.166 1.00 97.25 123 MET A O 1
ATOM 988 N N . GLY A 1 124 ? -3.236 -0.923 -3.806 1.00 97.25 124 GLY A N 1
ATOM 989 C CA . GLY A 1 124 ? -2.686 0.214 -4.552 1.00 97.25 124 GLY A CA 1
ATOM 990 C C . GLY A 1 124 ? -3.534 1.466 -4.320 1.00 97.25 124 GLY A C 1
ATOM 991 O O . GLY A 1 124 ? -4.733 1.357 -3.989 1.00 97.25 124 GLY A O 1
ATOM 992 N N . ASN A 1 125 ? -2.978 2.660 -4.540 1.00 93.56 125 ASN A N 1
ATOM 993 C CA . ASN A 1 125 ? -3.725 3.926 -4.528 1.00 93.56 125 ASN A CA 1
ATOM 994 C C . ASN A 1 125 ? -4.519 4.138 -5.816 1.00 93.56 125 ASN A C 1
ATOM 996 O O . ASN A 1 125 ? -4.408 5.135 -6.535 1.00 93.56 125 ASN A O 1
ATOM 1000 N N . GLY A 1 126 ? -5.406 3.176 -6.050 1.00 89.38 126 GLY A N 1
ATOM 1001 C CA . GLY A 1 126 ? -6.032 2.900 -7.327 1.00 89.38 126 GLY A CA 1
ATOM 1002 C C . GLY A 1 126 ? -5.645 1.498 -7.773 1.00 89.38 126 GLY A C 1
ATOM 1003 O O . GLY A 1 126 ? -4.806 1.335 -8.644 1.00 89.38 126 GLY A O 1
ATOM 1004 N N . SER A 1 127 ? -6.285 0.473 -7.206 1.00 91.88 127 SER A N 1
ATOM 1005 C CA . SER A 1 127 ? -6.058 -0.935 -7.585 1.00 91.88 127 SER A CA 1
ATOM 1006 C C . SER A 1 127 ? -6.228 -1.219 -9.084 1.00 91.88 127 SER A C 1
ATOM 1008 O O . SER A 1 127 ? -5.718 -2.203 -9.606 1.00 91.88 127 SER A O 1
ATOM 1010 N N . GLU A 1 128 ? -6.969 -0.360 -9.778 1.00 94.31 128 GLU A N 1
ATOM 1011 C CA . GLU A 1 128 ? -7.157 -0.336 -11.223 1.00 94.31 128 GLU A CA 1
ATOM 1012 C C . GLU A 1 128 ? -5.894 0.054 -12.014 1.00 94.31 128 GLU A C 1
ATOM 1014 O O . GLU A 1 128 ? -5.889 -0.091 -13.235 1.00 94.31 128 GLU A O 1
ATOM 1019 N N . PHE A 1 129 ? -4.848 0.526 -11.332 1.00 97.06 129 PHE A N 1
ATOM 1020 C CA . PHE A 1 129 ? -3.556 0.904 -11.890 1.00 97.06 129 PHE A CA 1
ATOM 1021 C C . PHE A 1 129 ? -2.460 -0.072 -11.439 1.00 97.06 129 PHE A C 1
ATOM 1023 O O . PHE A 1 129 ? -2.177 -1.022 -12.173 1.00 97.06 129 PHE A O 1
ATOM 1030 N N . ASP A 1 130 ? -1.918 0.078 -10.224 1.00 98.00 130 ASP A N 1
ATOM 1031 C CA . ASP A 1 130 ? -0.746 -0.676 -9.744 1.00 98.00 130 ASP A CA 1
ATOM 1032 C C . ASP A 1 130 ? -0.988 -2.183 -9.792 1.00 98.00 130 ASP A C 1
ATOM 1034 O O . ASP A 1 130 ? -0.276 -2.948 -10.453 1.00 98.00 130 ASP A O 1
ATOM 1038 N N . ASN A 1 131 ? -2.076 -2.622 -9.154 1.00 98.06 131 ASN A N 1
ATOM 1039 C CA . ASN A 1 131 ? -2.389 -4.040 -9.049 1.00 98.06 131 ASN A CA 1
ATOM 1040 C C . ASN A 1 131 ? -2.726 -4.649 -10.419 1.00 98.06 131 ASN A C 1
ATOM 1042 O O . ASN A 1 131 ? -2.401 -5.812 -10.664 1.00 98.06 131 ASN A O 1
ATOM 1046 N N . VAL A 1 132 ? -3.363 -3.891 -11.321 1.00 97.81 132 VAL A N 1
ATOM 1047 C CA . VAL A 1 132 ? -3.680 -4.343 -12.687 1.00 97.81 132 VAL A CA 1
ATOM 1048 C C . VAL A 1 132 ? -2.408 -4.518 -13.513 1.00 97.81 132 VAL A C 1
ATOM 1050 O O . VAL A 1 132 ? -2.250 -5.548 -14.173 1.00 97.81 132 VAL A O 1
ATOM 1053 N N . ILE A 1 133 ? -1.486 -3.559 -13.450 1.00 98.62 133 ILE A N 1
ATOM 1054 C CA . ILE A 1 133 ? -0.213 -3.594 -14.179 1.00 98.62 133 ILE A CA 1
ATOM 1055 C C . ILE A 1 133 ? 0.662 -4.750 -13.675 1.00 98.62 133 ILE A C 1
ATOM 1057 O O . ILE A 1 133 ? 1.202 -5.513 -14.486 1.00 98.62 133 ILE A O 1
ATOM 1061 N N . LEU A 1 134 ? 0.732 -4.951 -12.353 1.00 98.44 134 LEU A N 1
ATOM 1062 C CA . LEU A 1 134 ? 1.410 -6.097 -11.741 1.00 98.44 134 LEU A CA 1
ATOM 1063 C C . LEU A 1 134 ? 0.737 -7.419 -12.113 1.00 98.44 134 LEU A C 1
ATOM 1065 O O . LEU A 1 134 ? 1.425 -8.364 -12.496 1.00 98.44 134 LEU A O 1
ATOM 1069 N N . SER A 1 135 ? -0.595 -7.503 -12.067 1.00 97.81 135 SER A N 1
ATOM 1070 C CA . SER A 1 135 ? -1.320 -8.713 -12.474 1.00 97.81 135 SER A CA 1
ATOM 1071 C C . SER A 1 135 ? -1.046 -9.078 -13.928 1.00 97.81 135 SER A C 1
ATOM 1073 O O . SER A 1 135 ? -0.826 -10.249 -14.231 1.00 97.81 135 SER A O 1
ATOM 1075 N N . HIS A 1 136 ? -1.026 -8.091 -14.822 1.00 98.00 136 HIS A N 1
ATOM 1076 C CA . HIS A 1 136 ? -0.674 -8.307 -16.218 1.00 98.00 136 HIS A CA 1
ATOM 1077 C C . HIS A 1 136 ? 0.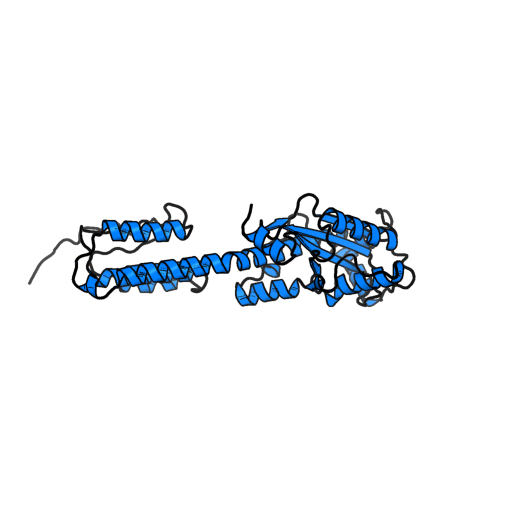793 -8.746 -16.373 1.00 98.00 136 HIS A C 1
ATOM 1079 O O . HIS A 1 136 ? 1.101 -9.590 -17.214 1.00 98.00 136 HIS A O 1
ATOM 1085 N N . ALA A 1 137 ? 1.710 -8.223 -15.550 1.00 98.31 137 ALA A N 1
ATOM 1086 C CA . ALA A 1 137 ? 3.110 -8.648 -15.524 1.00 98.31 137 ALA A CA 1
ATOM 1087 C C . ALA A 1 137 ? 3.287 -10.108 -15.076 1.00 98.31 137 ALA A C 1
ATOM 1089 O O . ALA A 1 137 ? 3.983 -10.860 -15.758 1.00 98.31 137 ALA A O 1
ATOM 1090 N N . TYR A 1 138 ? 2.618 -10.537 -14.003 1.00 98.38 138 TYR A N 1
ATOM 1091 C CA . TYR A 1 138 ? 2.633 -11.941 -13.571 1.00 98.38 138 TYR A CA 1
ATOM 1092 C C . TYR A 1 138 ? 2.093 -12.882 -14.654 1.00 98.38 138 TYR A C 1
ATOM 1094 O O . TYR A 1 138 ? 2.725 -13.897 -14.954 1.00 98.38 138 TYR A O 1
ATOM 1102 N N . GLU A 1 139 ? 0.983 -12.523 -15.299 1.00 97.19 139 GLU A N 1
ATOM 1103 C CA . GLU A 1 139 ? 0.416 -13.333 -16.381 1.00 97.19 139 GLU A CA 1
ATOM 1104 C C . GLU A 1 139 ? 1.366 -13.412 -17.589 1.00 97.19 139 GLU A C 1
ATOM 1106 O O . GLU A 1 139 ? 1.597 -14.491 -18.130 1.00 97.19 139 GLU A O 1
ATOM 1111 N N . SER A 1 140 ? 1.976 -12.287 -17.977 1.00 96.25 140 SER A N 1
ATOM 1112 C CA . SER A 1 140 ? 2.844 -12.209 -19.161 1.00 96.25 140 SER A CA 1
ATOM 1113 C C . SER A 1 140 ? 4.177 -12.945 -18.994 1.00 96.25 140 SER A C 1
ATOM 1115 O O . SER A 1 140 ? 4.675 -13.521 -19.957 1.00 96.25 140 SER A O 1
ATOM 1117 N N . TYR A 1 141 ? 4.771 -12.920 -17.795 1.00 95.88 141 TYR A N 1
ATOM 1118 C CA . TYR A 1 141 ? 6.109 -13.480 -17.548 1.00 95.88 141 TYR A CA 1
ATOM 1119 C C . TYR A 1 141 ? 6.088 -14.882 -16.941 1.00 95.88 141 TYR A C 1
ATOM 1121 O O . TYR A 1 141 ? 7.045 -15.635 -17.122 1.00 95.88 141 TYR A O 1
ATOM 1129 N N . TYR A 1 142 ? 5.023 -15.235 -16.219 1.00 94.50 142 TYR A N 1
ATOM 1130 C CA . TYR A 1 142 ? 4.924 -16.513 -15.514 1.00 94.50 142 TYR A CA 1
ATOM 1131 C C . TYR A 1 142 ? 3.734 -17.370 -15.929 1.00 94.50 142 TYR A C 1
ATOM 1133 O O . TYR A 1 142 ? 3.656 -18.509 -15.470 1.00 94.50 142 TYR A O 1
ATOM 1141 N N . HIS A 1 143 ? 2.809 -16.862 -16.756 1.00 93.44 143 HIS A N 1
ATOM 1142 C CA . HIS A 1 143 ? 1.521 -17.522 -17.016 1.00 93.44 143 HIS A CA 1
ATOM 1143 C C . HIS A 1 143 ? 0.832 -17.936 -15.704 1.00 93.44 143 HIS A C 1
ATOM 1145 O O . HIS A 1 143 ? 0.278 -19.030 -15.570 1.00 93.44 143 HIS A O 1
ATOM 1151 N N . SER A 1 144 ? 0.972 -17.073 -14.694 1.00 88.38 144 SER A N 1
ATOM 1152 C CA . SER A 1 144 ? 0.562 -17.317 -13.321 1.00 88.38 144 SER A CA 1
ATOM 1153 C C . SER A 1 144 ? -0.237 -16.140 -12.795 1.00 88.38 144 SER A C 1
ATOM 1155 O O . SER A 1 144 ? -0.055 -14.989 -13.187 1.00 88.38 144 SER A O 1
ATOM 1157 N N . LYS A 1 145 ? -1.082 -16.448 -11.815 1.00 91.94 145 LYS A N 1
ATOM 1158 C CA . LYS A 1 145 ? -1.778 -15.444 -11.018 1.00 91.94 145 LYS A CA 1
ATOM 1159 C C . LYS A 1 145 ? -0.788 -14.700 -10.126 1.00 91.94 145 LYS A C 1
ATOM 1161 O O . LYS A 1 145 ? 0.293 -15.206 -9.816 1.00 91.94 145 LYS A O 1
ATOM 1166 N N . THR A 1 146 ? -1.210 -13.519 -9.693 1.00 96.94 146 THR A N 1
ATOM 1167 C CA . THR A 1 146 ? -0.525 -12.716 -8.682 1.00 96.94 146 THR A CA 1
ATOM 1168 C C . THR A 1 146 ? -0.289 -13.512 -7.393 1.00 96.94 146 THR A C 1
ATOM 1170 O O . THR A 1 146 ? -1.041 -14.447 -7.090 1.00 96.94 146 THR A O 1
ATOM 1173 N N . PRO A 1 147 ? 0.698 -13.121 -6.566 1.00 96.81 147 PRO A N 1
ATOM 1174 C CA . PRO A 1 147 ? 0.958 -13.740 -5.272 1.00 96.81 147 PRO A CA 1
ATOM 1175 C C . PRO A 1 147 ? -0.057 -13.298 -4.211 1.00 96.81 147 PRO A C 1
ATOM 1177 O O . PRO A 1 147 ? 0.259 -13.273 -3.030 1.00 96.81 147 PRO A O 1
ATOM 1180 N N . TRP A 1 148 ? -1.281 -12.950 -4.600 1.00 97.19 148 TRP A N 1
ATOM 1181 C CA . TRP A 1 148 ? -2.412 -12.705 -3.714 1.00 97.19 148 TRP A CA 1
ATOM 1182 C C . TRP A 1 148 ? -3.674 -13.263 -4.362 1.00 97.19 148 TRP A C 1
ATOM 1184 O O . TRP A 1 148 ? -3.810 -13.344 -5.582 1.00 97.19 148 TRP A O 1
ATOM 1194 N N . HIS A 1 149 ? -4.629 -13.680 -3.541 1.00 95.44 149 HIS A N 1
ATOM 1195 C CA . HIS A 1 149 ? -5.902 -14.164 -4.052 1.00 95.44 149 HIS A CA 1
ATOM 1196 C C . HIS A 1 149 ? -6.709 -13.014 -4.689 1.00 95.44 149 HIS A C 1
ATOM 1198 O O . HIS A 1 149 ? -6.630 -11.880 -4.235 1.00 95.44 149 HIS A O 1
ATOM 1204 N N . HIS A 1 150 ? -7.564 -13.289 -5.684 1.00 91.50 150 HIS A N 1
ATOM 1205 C CA . HIS A 1 150 ? -8.363 -12.248 -6.366 1.00 91.50 150 HIS A CA 1
ATOM 1206 C C . HIS A 1 150 ? -9.243 -11.409 -5.418 1.00 91.50 150 HIS A C 1
ATOM 1208 O O . HIS A 1 150 ? -9.530 -10.253 -5.699 1.00 91.50 150 HIS A O 1
ATOM 1214 N N . LYS A 1 151 ? -9.657 -11.982 -4.277 1.00 93.06 151 LYS A N 1
ATOM 1215 C CA . LYS A 1 151 ? -10.398 -11.270 -3.215 1.00 93.06 151 LYS A CA 1
ATOM 1216 C C . LYS A 1 151 ? -9.528 -10.337 -2.366 1.00 93.06 151 LYS A C 1
ATOM 1218 O O . LYS A 1 151 ? -10.080 -9.553 -1.611 1.00 93.06 151 LYS A O 1
ATOM 1223 N N . GLY A 1 152 ? -8.208 -10.468 -2.455 1.00 94.94 152 GLY A N 1
ATOM 1224 C CA . GLY A 1 152 ? -7.218 -9.631 -1.783 1.00 94.94 152 GLY A CA 1
ATOM 1225 C C . GLY A 1 152 ? -6.812 -8.397 -2.586 1.00 94.94 152 GLY A C 1
ATOM 1226 O O . GLY A 1 152 ? -5.925 -7.674 -2.155 1.00 94.94 152 GLY A O 1
ATOM 1227 N N . ASN A 1 153 ? -7.432 -8.160 -3.747 1.00 96.12 153 ASN A N 1
ATOM 1228 C CA . ASN A 1 153 ? -7.195 -6.976 -4.563 1.00 96.12 153 ASN A CA 1
ATOM 1229 C C . ASN A 1 153 ? -7.981 -5.783 -4.003 1.00 96.12 153 ASN A C 1
ATOM 1231 O O . ASN A 1 153 ? -9.178 -5.659 -4.264 1.00 96.12 153 ASN A O 1
ATOM 1235 N N . GLN A 1 154 ? -7.318 -4.943 -3.215 1.00 96.06 154 GLN A N 1
ATOM 1236 C CA . GLN A 1 154 ? -7.936 -3.841 -2.484 1.00 96.06 154 GLN A CA 1
ATOM 1237 C C . GLN A 1 154 ? -7.501 -2.484 -3.043 1.00 96.06 154 GLN A C 1
ATOM 1239 O O . GLN A 1 154 ? -6.460 -2.372 -3.682 1.00 96.06 154 GLN A O 1
ATOM 1244 N N . SER A 1 155 ? -8.295 -1.442 -2.782 1.00 96.19 155 SER A N 1
ATOM 1245 C CA . SER A 1 155 ? -8.005 -0.066 -3.205 1.00 96.19 155 SER A CA 1
ATOM 1246 C C . SER A 1 155 ? -7.920 0.861 -2.000 1.00 96.19 155 SER A C 1
ATOM 1248 O O . SER A 1 155 ? -8.899 1.009 -1.259 1.00 96.19 155 SER A O 1
ATOM 1250 N N . LEU A 1 156 ? -6.779 1.534 -1.834 1.00 96.56 156 LEU A N 1
ATOM 1251 C CA . LEU A 1 156 ? -6.587 2.525 -0.773 1.00 96.56 156 LEU A CA 1
ATOM 1252 C C . LEU A 1 156 ? -7.565 3.699 -0.911 1.00 96.56 156 LEU A C 1
ATOM 1254 O O . LEU A 1 156 ? -8.021 4.253 0.088 1.00 96.56 156 LEU A O 1
ATOM 1258 N N . ARG A 1 157 ? -7.982 4.028 -2.140 1.00 97.00 157 ARG A N 1
ATOM 1259 C CA . ARG A 1 157 ? -8.987 5.073 -2.400 1.00 97.00 157 ARG A CA 1
ATOM 1260 C C . ARG A 1 157 ? -10.307 4.792 -1.685 1.00 97.00 157 ARG A C 1
ATOM 1262 O O . ARG A 1 157 ? -10.962 5.730 -1.236 1.00 97.00 157 ARG A O 1
ATOM 1269 N N . THR A 1 158 ? -10.677 3.521 -1.519 1.00 96.25 158 THR A N 1
ATOM 1270 C CA . THR A 1 158 ? -11.857 3.131 -0.733 1.00 96.25 158 THR A CA 1
ATOM 1271 C C . THR A 1 158 ? -11.649 3.404 0.754 1.00 96.25 158 THR A C 1
ATOM 1273 O O . THR A 1 158 ? -12.555 3.913 1.409 1.00 96.25 158 THR A O 1
ATOM 1276 N N . VAL A 1 159 ? -10.460 3.123 1.292 1.00 96.19 159 VAL A N 1
ATOM 1277 C CA . VAL A 1 159 ? -10.124 3.427 2.693 1.00 96.19 159 VAL A CA 1
ATOM 1278 C C . VAL A 1 159 ? -10.168 4.936 2.925 1.00 96.19 159 VAL A C 1
ATOM 1280 O O . VAL A 1 159 ? -10.870 5.390 3.824 1.00 96.19 159 VAL A O 1
ATOM 1283 N N . VAL A 1 160 ? -9.529 5.728 2.060 1.00 96.69 160 VAL A N 1
ATOM 1284 C CA . VAL A 1 160 ? -9.577 7.202 2.100 1.00 96.69 160 VAL A CA 1
ATOM 1285 C C . VAL A 1 160 ? -11.013 7.720 2.017 1.00 96.69 160 VAL A C 1
ATOM 1287 O O . VAL A 1 160 ? -11.400 8.596 2.790 1.00 96.69 160 VAL A O 1
ATOM 1290 N N . TYR A 1 161 ? -11.838 7.151 1.134 1.00 96.69 161 TYR A N 1
ATOM 1291 C CA . TYR A 1 161 ? -13.257 7.491 1.051 1.00 96.69 161 TYR A CA 1
ATOM 1292 C C . TYR A 1 161 ? -13.997 7.230 2.371 1.00 96.69 161 TYR A C 1
ATOM 1294 O O . TYR A 1 161 ? -14.745 8.097 2.821 1.00 96.69 161 TYR A O 1
ATOM 1302 N N . LEU A 1 162 ? -13.758 6.090 3.028 1.00 94.94 162 LEU A N 1
ATOM 1303 C CA . LEU A 1 162 ? -14.341 5.789 4.340 1.00 94.94 162 LEU A CA 1
ATOM 1304 C C . LEU A 1 162 ? -13.823 6.725 5.438 1.00 94.94 162 LEU A C 1
ATOM 1306 O O . LEU A 1 162 ? -14.611 7.148 6.280 1.00 94.94 162 LEU A O 1
ATOM 1310 N N . GLY A 1 163 ? -12.543 7.102 5.408 1.00 94.44 163 GLY A N 1
ATOM 1311 C CA . GLY A 1 163 ? -11.983 8.108 6.313 1.00 94.44 163 GLY A CA 1
ATOM 1312 C C . GLY A 1 163 ? -12.720 9.443 6.206 1.00 94.44 163 GLY A C 1
ATOM 1313 O O . GLY A 1 163 ? -13.173 9.991 7.209 1.00 94.44 163 GLY A O 1
ATOM 1314 N N . ARG A 1 164 ? -12.955 9.918 4.980 1.00 91.56 164 ARG A N 1
ATOM 1315 C CA . ARG A 1 164 ? -13.709 11.157 4.735 1.00 91.56 164 ARG A CA 1
ATOM 1316 C C . ARG A 1 164 ? -15.174 11.030 5.139 1.00 91.56 164 ARG A C 1
ATOM 1318 O O . ARG A 1 164 ? -15.717 11.930 5.771 1.00 91.56 164 ARG A O 1
ATOM 1325 N N . LEU A 1 165 ? -15.815 9.923 4.764 1.00 90.12 165 LEU A N 1
ATOM 1326 C CA . LEU A 1 165 ? -17.252 9.719 4.943 1.00 90.12 165 LEU A CA 1
ATOM 1327 C C . LEU A 1 165 ? -17.638 9.465 6.403 1.00 90.12 165 LEU A C 1
ATOM 1329 O O . LEU A 1 165 ? -18.627 10.016 6.877 1.00 90.12 165 LEU A O 1
ATOM 1333 N N . VAL A 1 166 ? -16.903 8.587 7.084 1.00 87.38 166 VAL A N 1
ATOM 1334 C CA . VAL A 1 166 ? -17.271 8.070 8.409 1.00 87.38 166 VAL A CA 1
ATOM 1335 C C . VAL A 1 166 ? -16.559 8.833 9.518 1.00 87.38 166 VAL A C 1
ATOM 1337 O O . VAL A 1 166 ? -17.165 9.115 10.547 1.00 87.38 166 VAL A O 1
ATOM 1340 N N . LEU A 1 167 ? -15.280 9.163 9.319 1.00 84.31 167 LEU A N 1
ATOM 1341 C CA . LEU A 1 167 ? -14.450 9.800 10.344 1.00 84.31 167 LEU A CA 1
ATOM 1342 C C . LEU A 1 167 ? -14.303 11.315 10.147 1.00 84.31 167 LEU A C 1
ATOM 1344 O O . LEU A 1 167 ? -13.866 12.000 11.067 1.00 84.31 167 LEU A O 1
ATOM 1348 N N . GLY A 1 168 ? -14.648 11.847 8.971 1.00 89.56 168 GLY A N 1
ATOM 1349 C CA . GLY A 1 168 ? -14.478 13.267 8.654 1.00 89.56 168 GLY A CA 1
ATOM 1350 C C . GLY A 1 168 ? -13.016 13.708 8.524 1.00 89.56 168 GLY A C 1
ATOM 1351 O O . GLY A 1 168 ? -12.732 14.892 8.689 1.00 89.56 168 GLY A O 1
ATOM 1352 N N . ILE A 1 169 ? -12.092 12.780 8.246 1.00 89.38 169 ILE A N 1
ATOM 1353 C CA . ILE A 1 169 ? -10.650 13.050 8.113 1.00 89.38 169 ILE A CA 1
ATOM 1354 C C . ILE A 1 169 ? -10.154 12.782 6.692 1.00 89.38 169 ILE A C 1
ATOM 1356 O O . ILE A 1 169 ? -10.728 11.974 5.961 1.00 89.38 169 ILE A O 1
ATOM 1360 N N . ASP A 1 170 ? -9.052 13.428 6.313 1.00 93.69 170 ASP A N 1
ATOM 1361 C CA . ASP A 1 170 ? -8.420 13.251 5.004 1.00 93.69 170 ASP A CA 1
ATOM 1362 C C . ASP A 1 170 ? -6.885 13.262 5.119 1.00 93.69 170 ASP A C 1
ATOM 1364 O O . ASP A 1 170 ? -6.238 14.245 4.742 1.00 93.69 170 ASP A O 1
ATOM 1368 N N . PRO A 1 171 ? -6.276 12.182 5.653 1.00 91.50 171 PRO A N 1
ATOM 1369 C CA . PRO A 1 171 ? -4.837 12.128 5.920 1.00 91.50 171 PRO A CA 1
ATOM 1370 C C . PRO A 1 171 ? -3.980 12.321 4.670 1.00 91.50 171 PRO A C 1
ATOM 1372 O O . PRO A 1 171 ? -2.847 12.763 4.793 1.00 91.50 171 PRO A O 1
ATOM 1375 N N . LYS A 1 172 ? -4.532 12.110 3.469 1.00 90.88 172 LYS A N 1
ATOM 1376 C CA . LYS A 1 172 ? -3.848 12.438 2.215 1.00 90.88 172 LYS A CA 1
ATOM 1377 C C . LYS A 1 172 ? -3.378 13.898 2.153 1.00 90.88 172 LYS A C 1
ATOM 1379 O O . LYS A 1 172 ? -2.339 14.173 1.564 1.00 90.88 172 LYS A O 1
ATOM 1384 N N . TYR A 1 173 ? -4.143 14.822 2.735 1.00 91.44 173 TYR A N 1
ATOM 1385 C CA . TYR A 1 173 ? -3.822 16.253 2.732 1.00 91.44 173 TYR A CA 1
ATOM 1386 C C . TYR A 1 173 ? -3.447 16.798 4.109 1.00 91.44 173 TYR A C 1
ATOM 1388 O O . TYR A 1 173 ? -2.866 17.876 4.186 1.00 91.44 173 TYR A O 1
ATOM 1396 N N . THR A 1 174 ? -3.800 16.099 5.191 1.00 92.88 174 THR A N 1
ATOM 1397 C CA . THR A 1 174 ? -3.527 16.569 6.557 1.00 92.88 174 THR A CA 1
ATOM 1398 C C . THR A 1 174 ? -2.305 15.922 7.195 1.00 92.88 174 THR A C 1
ATOM 1400 O O . THR A 1 174 ? -1.801 16.459 8.176 1.00 92.88 174 THR A O 1
ATOM 1403 N N . LEU A 1 175 ? -1.860 14.759 6.711 1.00 93.31 175 LEU A N 1
ATOM 1404 C CA . LEU A 1 175 ? -0.696 14.075 7.261 1.00 93.31 175 LEU A CA 1
ATOM 1405 C C . LEU A 1 175 ? 0.579 14.656 6.648 1.00 93.31 175 LEU A C 1
ATOM 1407 O O . LEU A 1 175 ? 0.736 14.678 5.426 1.00 93.31 175 LEU A O 1
ATOM 1411 N N . GLU A 1 176 ? 1.496 15.099 7.501 1.00 95.06 176 GLU A N 1
ATOM 1412 C CA . GLU A 1 176 ? 2.807 15.564 7.062 1.00 95.06 176 GLU A CA 1
ATOM 1413 C C . GLU A 1 176 ? 3.619 14.412 6.463 1.00 95.06 176 GLU A C 1
ATOM 1415 O O . GLU A 1 176 ? 3.523 13.256 6.896 1.00 95.06 176 GLU A O 1
ATOM 1420 N N . LYS A 1 177 ? 4.407 14.738 5.440 1.00 94.06 177 LYS A N 1
ATOM 1421 C CA . LYS A 1 177 ? 5.349 13.805 4.825 1.00 94.06 177 LYS A CA 1
ATOM 1422 C C . LYS A 1 177 ? 6.575 13.630 5.734 1.00 94.06 177 LYS A C 1
ATOM 1424 O O . LYS A 1 177 ? 6.966 14.599 6.388 1.00 94.06 177 LYS A O 1
ATOM 1429 N N . PRO A 1 178 ? 7.169 12.426 5.798 1.00 92.12 178 PRO A N 1
ATOM 1430 C CA . PRO A 1 178 ? 8.421 12.202 6.512 1.00 92.12 178 PRO A CA 1
ATOM 1431 C C . PRO A 1 178 ? 9.542 13.135 6.037 1.00 92.12 178 PRO A C 1
ATOM 1433 O O . PRO A 1 178 ? 9.549 13.598 4.895 1.00 92.12 178 PRO A O 1
ATOM 1436 N N . GLU A 1 179 ? 10.526 13.373 6.905 1.00 93.88 179 GLU A N 1
ATOM 1437 C CA . GLU A 1 179 ? 11.772 14.017 6.489 1.00 93.88 179 GLU A CA 1
ATOM 1438 C C . GLU A 1 179 ? 12.473 13.158 5.429 1.00 93.88 179 GLU A C 1
ATOM 1440 O O . GLU A 1 179 ? 12.591 11.945 5.591 1.00 93.88 179 GLU A O 1
ATOM 1445 N N . GLY A 1 180 ? 12.931 13.791 4.347 1.00 93.25 180 GLY A N 1
ATOM 1446 C CA . GLY A 1 180 ? 13.604 13.098 3.246 1.00 93.25 180 GLY A CA 1
ATOM 1447 C C . GLY A 1 180 ? 12.675 12.373 2.270 1.00 93.25 180 GLY A C 1
ATOM 1448 O O . GLY A 1 180 ? 13.190 11.706 1.386 1.00 93.25 180 GLY A O 1
ATOM 1449 N N . PHE A 1 181 ? 11.352 12.521 2.402 1.00 96.56 181 PHE A N 1
ATOM 1450 C CA . PHE A 1 181 ? 10.376 11.948 1.473 1.00 96.56 181 PHE A CA 1
ATOM 1451 C C . PHE A 1 181 ? 10.576 12.454 0.036 1.00 96.56 181 PHE A C 1
ATOM 1453 O O . PHE A 1 181 ? 10.603 13.666 -0.203 1.00 96.56 181 PHE A O 1
ATOM 1460 N N . ILE A 1 182 ? 10.632 11.523 -0.912 1.00 97.25 182 ILE A N 1
ATOM 1461 C CA . ILE A 1 182 ? 10.773 11.771 -2.346 1.00 97.25 182 ILE A CA 1
ATOM 1462 C C . ILE A 1 182 ? 9.447 11.415 -3.029 1.00 97.25 182 ILE A C 1
ATOM 1464 O O . ILE A 1 182 ? 9.055 10.254 -3.080 1.00 97.25 182 ILE A O 1
ATOM 1468 N N . GLU A 1 183 ? 8.746 12.417 -3.573 1.00 95.62 183 GLU A N 1
ATOM 1469 C CA . GLU A 1 183 ? 7.562 12.163 -4.415 1.00 95.62 183 GLU A CA 1
ATOM 1470 C C . GLU A 1 183 ? 7.958 11.308 -5.624 1.00 95.62 183 GLU A C 1
ATOM 1472 O O . GLU A 1 183 ? 9.025 11.526 -6.188 1.00 95.62 183 GLU A O 1
ATOM 1477 N N . HIS A 1 184 ? 7.111 10.378 -6.064 1.00 95.62 184 HIS A N 1
ATOM 1478 C CA . HIS A 1 184 ? 7.401 9.508 -7.213 1.00 95.62 184 HIS A CA 1
ATOM 1479 C C . HIS A 1 184 ? 8.574 8.541 -6.988 1.00 95.62 184 HIS A C 1
ATOM 1481 O O . HIS A 1 184 ? 9.232 8.085 -7.930 1.00 95.62 184 HIS A O 1
ATOM 1487 N N . HIS A 1 185 ? 8.858 8.239 -5.720 1.00 98.19 185 HIS A N 1
ATOM 1488 C CA . HIS A 1 185 ? 9.659 7.096 -5.313 1.00 98.19 185 HIS A CA 1
ATOM 1489 C C . HIS A 1 185 ? 8.719 6.039 -4.732 1.00 98.19 185 HIS A C 1
ATOM 1491 O O . HIS A 1 185 ? 8.157 6.220 -3.654 1.00 98.19 185 HIS A O 1
ATOM 1497 N N . ALA A 1 186 ? 8.588 4.908 -5.428 1.00 98.50 186 ALA A N 1
ATOM 1498 C CA . ALA A 1 186 ? 7.556 3.915 -5.127 1.00 98.50 186 ALA A CA 1
ATOM 1499 C C . ALA A 1 186 ? 7.546 3.408 -3.671 1.00 98.50 186 ALA A C 1
ATOM 1501 O O . ALA A 1 186 ? 6.487 3.079 -3.144 1.00 98.50 186 ALA A O 1
ATOM 1502 N N . LEU A 1 187 ? 8.698 3.298 -2.991 1.00 98.62 187 LEU A N 1
ATOM 1503 C CA . LEU A 1 187 ? 8.675 2.904 -1.575 1.00 98.62 187 LEU A CA 1
ATOM 1504 C C . LEU A 1 187 ? 8.174 4.043 -0.683 1.00 98.62 187 LEU A C 1
ATOM 1506 O O . LEU A 1 187 ? 7.308 3.797 0.149 1.00 98.62 187 LEU A O 1
ATOM 1510 N N . ASP A 1 188 ? 8.678 5.262 -0.873 1.00 98.44 188 ASP A N 1
ATOM 1511 C CA . ASP A 1 188 ? 8.278 6.423 -0.069 1.00 98.44 188 ASP A CA 1
ATOM 1512 C C . ASP A 1 188 ? 6.770 6.658 -0.200 1.00 98.44 188 ASP A C 1
ATOM 1514 O O . ASP A 1 188 ? 6.071 6.821 0.805 1.00 98.44 188 ASP A O 1
ATOM 1518 N N . ASP A 1 189 ? 6.256 6.605 -1.432 1.00 98.38 189 ASP A N 1
ATOM 1519 C CA . ASP A 1 189 ? 4.828 6.721 -1.711 1.00 98.38 189 ASP A CA 1
ATOM 1520 C C . ASP A 1 189 ? 4.038 5.590 -1.032 1.00 98.38 189 ASP A C 1
ATOM 1522 O O . ASP A 1 189 ? 3.094 5.880 -0.293 1.00 98.38 189 ASP A O 1
ATOM 1526 N N . ALA A 1 190 ? 4.461 4.323 -1.153 1.00 98.50 190 ALA A N 1
ATOM 1527 C CA . ALA A 1 190 ? 3.802 3.197 -0.482 1.00 98.50 190 ALA A CA 1
ATOM 1528 C C . ALA A 1 190 ? 3.788 3.327 1.056 1.00 98.50 190 ALA A C 1
ATOM 1530 O O . ALA A 1 190 ? 2.786 2.993 1.693 1.00 98.50 190 ALA A O 1
ATOM 1531 N N . GLU A 1 191 ? 4.865 3.823 1.671 1.00 98.12 191 GLU A N 1
ATOM 1532 C CA . GLU A 1 191 ? 4.939 4.067 3.117 1.00 98.12 191 GLU A CA 1
ATOM 1533 C C . GLU A 1 191 ? 4.008 5.205 3.550 1.00 98.12 191 GLU A C 1
ATOM 1535 O O . GLU A 1 191 ? 3.252 5.074 4.518 1.00 98.12 191 GLU A O 1
ATOM 1540 N N . GLN A 1 192 ? 4.014 6.326 2.826 1.00 97.50 192 GLN A N 1
ATOM 1541 C CA . GLN A 1 192 ? 3.147 7.462 3.133 1.00 97.50 192 GLN A CA 1
ATOM 1542 C C . GLN A 1 192 ? 1.666 7.102 2.957 1.00 97.50 192 GLN A C 1
ATOM 1544 O O . 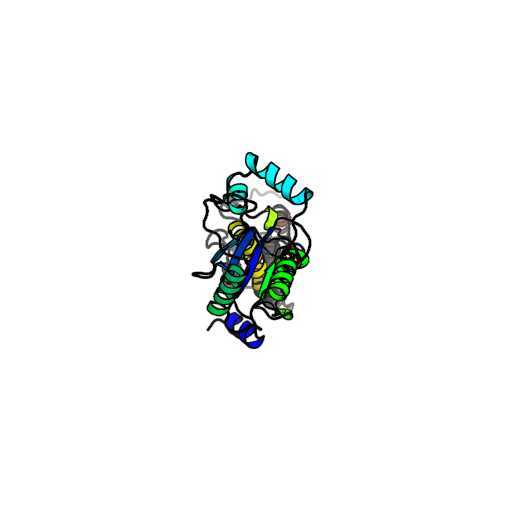GLN A 1 192 ? 0.813 7.476 3.768 1.00 97.50 192 GLN A O 1
ATOM 1549 N N . GLU A 1 193 ? 1.356 6.318 1.935 1.00 97.69 193 GLU A N 1
ATOM 1550 C CA . GLU A 1 193 ? 0.035 5.759 1.696 1.00 97.69 193 GLU A CA 1
ATOM 1551 C C . GLU A 1 193 ? -0.392 4.747 2.764 1.00 97.69 193 GLU A C 1
ATOM 1553 O O . GLU A 1 193 ? -1.541 4.768 3.228 1.00 97.69 193 GLU A O 1
ATOM 1558 N N . GLY A 1 194 ? 0.546 3.920 3.224 1.00 97.50 194 GLY A N 1
ATOM 1559 C CA . GLY A 1 194 ? 0.399 3.059 4.391 1.00 97.50 194 GLY A CA 1
ATOM 1560 C C . GLY A 1 194 ? -0.006 3.835 5.637 1.00 97.50 194 GLY A C 1
ATOM 1561 O O . GLY A 1 194 ? -0.983 3.478 6.305 1.00 97.50 194 GLY A O 1
ATOM 1562 N N . ARG A 1 195 ? 0.633 4.980 5.892 1.00 96.81 195 ARG A N 1
ATOM 1563 C CA . ARG A 1 195 ? 0.278 5.872 7.008 1.00 96.81 195 ARG A CA 1
ATOM 1564 C C . ARG A 1 195 ? -1.144 6.425 6.894 1.00 96.81 195 ARG A C 1
ATOM 1566 O O . ARG A 1 195 ? -1.828 6.563 7.911 1.00 96.81 195 ARG A O 1
ATOM 1573 N N . TYR A 1 196 ? -1.651 6.686 5.685 1.00 95.38 196 TYR A N 1
ATOM 1574 C CA . TYR A 1 196 ? -3.065 7.051 5.503 1.00 95.38 196 TYR A CA 1
ATOM 1575 C C . TYR A 1 196 ? -3.989 5.918 5.952 1.00 95.38 196 TYR A C 1
ATOM 1577 O O . TYR A 1 196 ? -4.960 6.154 6.680 1.00 95.38 196 TYR A O 1
ATOM 1585 N N . ALA A 1 197 ? -3.682 4.691 5.522 1.00 96.31 197 ALA A N 1
ATOM 1586 C CA . ALA A 1 197 ? -4.453 3.506 5.869 1.00 96.31 197 ALA A CA 1
ATOM 1587 C C . ALA A 1 197 ? -4.451 3.264 7.382 1.00 96.31 197 ALA A C 1
ATOM 1589 O O . ALA A 1 197 ? -5.521 3.052 7.953 1.00 96.31 197 ALA A O 1
ATOM 1590 N N . GLN A 1 198 ? -3.287 3.357 8.035 1.00 95.56 198 GLN A N 1
ATOM 1591 C CA . GLN A 1 198 ? -3.140 3.215 9.486 1.00 95.56 198 GLN A CA 1
ATOM 1592 C C . GLN A 1 198 ? -4.079 4.166 10.235 1.00 95.56 198 GLN A C 1
ATOM 1594 O O . GLN A 1 198 ? -4.916 3.711 11.015 1.00 95.56 198 GLN A O 1
ATOM 1599 N N . VAL A 1 199 ? -3.992 5.475 9.963 1.00 94.56 199 VAL A N 1
ATOM 1600 C CA . VAL A 1 199 ? -4.790 6.502 10.656 1.00 94.56 199 VAL A CA 1
ATOM 1601 C C . VAL A 1 199 ? -6.288 6.235 10.505 1.00 94.56 199 VAL A C 1
ATOM 1603 O O . VAL A 1 199 ? -7.042 6.299 11.479 1.00 94.56 199 VAL A O 1
ATOM 1606 N N . ILE A 1 200 ? -6.733 5.900 9.293 1.00 95.44 200 ILE A N 1
ATOM 1607 C CA . ILE A 1 200 ? -8.153 5.662 9.019 1.00 95.44 200 ILE A CA 1
ATOM 1608 C C . ILE A 1 200 ? -8.629 4.364 9.668 1.00 95.44 200 ILE A C 1
ATOM 1610 O O . ILE A 1 200 ? -9.674 4.352 10.316 1.00 95.44 200 ILE A O 1
ATOM 1614 N N . ILE A 1 201 ? -7.887 3.267 9.511 1.00 94.50 201 ILE A N 1
ATOM 1615 C CA . ILE A 1 201 ? -8.288 1.963 10.043 1.00 94.50 201 ILE A CA 1
ATOM 1616 C C . ILE A 1 201 ? -8.315 2.001 11.572 1.00 94.50 201 ILE A C 1
ATOM 1618 O O . ILE A 1 201 ? -9.290 1.537 12.159 1.00 94.50 201 ILE A O 1
ATOM 1622 N N . GLN A 1 202 ? -7.323 2.618 12.218 1.00 90.62 202 GLN A N 1
ATOM 1623 C CA . GLN A 1 202 ? -7.330 2.825 13.669 1.00 90.62 202 GLN A CA 1
ATOM 1624 C C . GLN A 1 202 ? -8.550 3.638 14.110 1.00 90.62 202 GLN A C 1
ATOM 1626 O O . GLN A 1 202 ? -9.279 3.226 15.013 1.00 90.62 202 GLN A O 1
ATOM 1631 N N . GLY A 1 203 ? -8.856 4.733 13.409 1.00 90.06 203 GLY A N 1
ATOM 1632 C CA . GLY A 1 203 ? -10.063 5.513 13.673 1.00 90.06 203 GLY A CA 1
A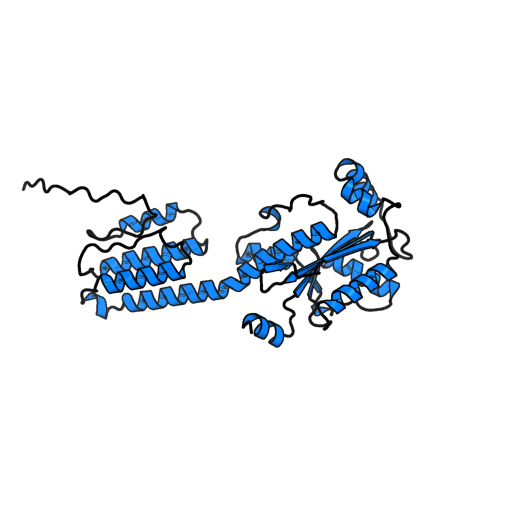TOM 1633 C C . GLY A 1 203 ? -11.348 4.681 13.576 1.00 90.06 203 GLY A C 1
ATOM 1634 O O . GLY A 1 203 ? -12.209 4.783 14.450 1.00 90.06 203 GLY A O 1
ATOM 1635 N N . LEU A 1 204 ? -11.466 3.820 12.559 1.00 90.12 204 LEU A N 1
ATOM 1636 C CA . LEU A 1 204 ? -12.617 2.929 12.372 1.00 90.12 204 LEU A CA 1
ATOM 1637 C C . LEU A 1 204 ? -12.704 1.837 13.450 1.00 90.12 204 LEU A C 1
ATOM 1639 O O . LEU A 1 204 ? -13.804 1.512 13.897 1.00 90.12 204 LEU A O 1
ATOM 1643 N N . LEU A 1 205 ? -11.573 1.278 13.885 1.00 86.56 205 LEU A N 1
ATOM 1644 C CA . LEU A 1 205 ? -11.517 0.260 14.940 1.00 86.56 205 LEU A CA 1
ATOM 1645 C C . LEU A 1 205 ? -11.909 0.814 16.316 1.00 86.56 205 LEU A C 1
ATOM 1647 O O . LEU A 1 205 ? -12.484 0.086 17.128 1.00 86.56 205 LEU A O 1
ATOM 1651 N N . GLU A 1 206 ? -11.655 2.099 16.561 1.00 82.75 206 GLU A N 1
ATOM 1652 C CA . GLU A 1 206 ? -12.050 2.786 17.792 1.00 82.75 206 GLU A CA 1
ATOM 1653 C C . GLU A 1 206 ? -13.535 3.190 17.817 1.00 82.75 206 GLU A C 1
ATOM 1655 O O . GLU A 1 206 ? -14.091 3.406 18.896 1.00 82.75 206 GLU A O 1
ATOM 1660 N N . LEU A 1 207 ? -14.228 3.247 16.670 1.00 78.50 207 LEU A N 1
ATOM 1661 C CA . LEU A 1 207 ? -15.636 3.672 16.616 1.00 78.50 207 LEU A CA 1
ATOM 1662 C C . LEU A 1 207 ? -16.573 2.838 1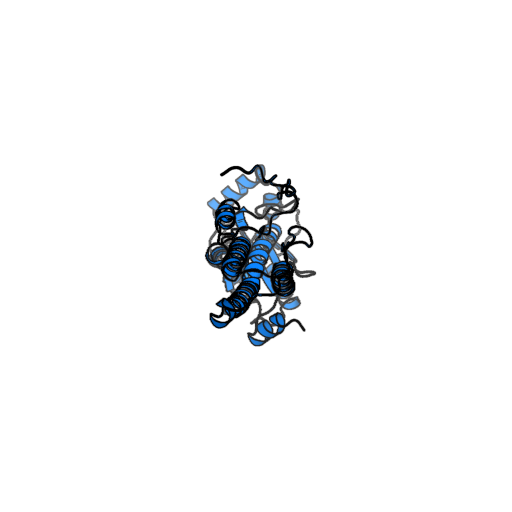7.505 1.00 78.50 207 LEU A C 1
ATOM 1664 O O . LEU A 1 207 ? -17.320 3.447 18.271 1.00 78.50 207 LEU A O 1
ATOM 1668 N N . PRO A 1 208 ? -16.568 1.488 17.477 1.00 76.25 208 PRO A N 1
ATOM 1669 C CA . PRO A 1 208 ? -17.441 0.705 18.350 1.00 76.25 208 PRO A CA 1
ATOM 1670 C C . PRO A 1 208 ? -17.176 0.973 19.831 1.00 76.25 208 PRO A C 1
ATOM 1672 O O . PRO A 1 208 ? -18.123 1.104 20.597 1.00 76.25 208 PRO A O 1
ATOM 1675 N N . ARG A 1 209 ? -15.904 1.134 20.226 1.00 70.50 209 ARG A N 1
ATOM 1676 C CA . ARG A 1 209 ? -15.534 1.461 21.611 1.00 70.50 209 ARG A CA 1
ATOM 1677 C C . ARG A 1 209 ? -16.088 2.820 22.016 1.00 70.50 209 ARG A C 1
ATOM 1679 O O . ARG A 1 209 ? -16.685 2.933 23.081 1.00 70.50 209 ARG A O 1
ATOM 1686 N N . LYS A 1 210 ? -15.961 3.824 21.141 1.00 64.94 210 LYS A N 1
ATOM 1687 C CA . LYS A 1 210 ? -16.549 5.157 21.341 1.00 64.94 210 LYS A CA 1
ATOM 1688 C C . LYS A 1 210 ? -18.077 5.097 21.435 1.00 64.94 210 LYS A C 1
ATOM 1690 O O . LYS A 1 210 ? -18.659 5.750 22.293 1.00 64.94 210 LYS A O 1
ATOM 1695 N N . ILE A 1 211 ? -18.741 4.293 20.607 1.00 63.97 211 ILE A N 1
ATOM 1696 C CA . ILE A 1 211 ? -20.203 4.129 20.639 1.00 63.97 211 ILE A CA 1
ATOM 1697 C C . ILE A 1 211 ? -20.662 3.424 21.921 1.00 63.97 211 ILE A C 1
ATOM 1699 O O . ILE A 1 211 ? -21.593 3.893 22.574 1.00 63.97 211 ILE A O 1
ATOM 1703 N N . ASP A 1 212 ? -20.009 2.330 22.312 1.00 60.97 212 ASP A N 1
ATOM 1704 C CA . ASP A 1 212 ? -20.334 1.591 23.537 1.00 60.97 212 ASP A CA 1
ATOM 1705 C C . ASP A 1 212 ? -20.111 2.454 24.781 1.00 60.97 212 ASP A C 1
ATOM 1707 O O . ASP A 1 212 ? -20.939 2.448 25.698 1.00 60.97 212 ASP A O 1
ATOM 1711 N N . ALA A 1 213 ? -19.033 3.243 24.775 1.00 56.59 213 ALA A N 1
ATOM 1712 C CA . ALA A 1 213 ? -18.741 4.252 25.780 1.00 56.59 213 ALA A CA 1
ATOM 1713 C C . ALA A 1 213 ? -19.900 5.247 25.931 1.00 56.59 213 ALA A C 1
ATOM 1715 O O . ALA A 1 213 ? -20.434 5.416 27.029 1.00 56.59 213 ALA A O 1
ATOM 1716 N N . LEU A 1 214 ? -20.356 5.837 24.823 1.00 54.19 214 LEU A N 1
ATOM 1717 C CA . LEU A 1 214 ? -21.490 6.766 24.822 1.00 54.19 214 LEU A CA 1
ATOM 1718 C C . LEU A 1 214 ? -22.777 6.115 25.302 1.00 54.19 214 LEU A C 1
ATOM 1720 O O . LEU A 1 214 ? -23.508 6.699 26.098 1.00 54.19 214 LEU A O 1
ATOM 1724 N N . ALA A 1 215 ? -23.060 4.904 24.825 1.00 54.59 215 ALA A N 1
ATOM 1725 C CA . ALA A 1 215 ? -24.253 4.174 25.211 1.00 54.59 215 ALA A CA 1
ATOM 1726 C C . ALA A 1 215 ? -24.238 3.840 26.710 1.00 54.59 215 ALA A C 1
ATOM 1728 O O . ALA A 1 215 ? -25.291 3.864 27.346 1.00 54.59 215 ALA A O 1
ATOM 1729 N N . SER A 1 216 ? -23.065 3.555 27.287 1.00 54.50 216 SER A N 1
ATOM 1730 C CA . SER A 1 216 ? -22.914 3.360 28.731 1.00 54.50 216 SER A CA 1
ATOM 1731 C C . SER A 1 216 ? -23.191 4.644 29.498 1.00 54.50 216 SER A C 1
ATOM 1733 O O . SER A 1 216 ? -24.044 4.634 30.379 1.00 54.50 216 SER A O 1
ATOM 1735 N N . VAL A 1 217 ? -22.569 5.759 29.102 1.00 52.94 217 VAL A N 1
ATOM 1736 C CA . VAL A 1 217 ? -22.805 7.063 29.741 1.00 52.94 217 VAL A CA 1
ATOM 1737 C C . VAL A 1 217 ? -24.281 7.450 29.667 1.00 52.94 217 VAL A C 1
ATOM 1739 O O . VAL A 1 217 ? -24.853 7.882 30.665 1.00 52.94 217 VAL A O 1
ATOM 1742 N N . ALA A 1 218 ? -24.930 7.257 28.516 1.00 51.59 218 ALA A N 1
ATOM 1743 C CA . ALA A 1 218 ? -26.351 7.542 28.352 1.00 51.59 218 ALA A CA 1
ATOM 1744 C C . ALA A 1 218 ? -27.224 6.672 29.275 1.00 51.59 218 ALA A C 1
ATOM 1746 O O . ALA A 1 218 ? -28.148 7.192 29.898 1.00 51.59 218 ALA A O 1
ATOM 1747 N N . ARG A 1 219 ? -26.926 5.369 29.403 1.00 53.78 219 ARG A N 1
ATOM 1748 C CA . ARG A 1 219 ? -27.640 4.462 30.320 1.00 53.78 219 ARG A CA 1
ATOM 1749 C C . ARG A 1 219 ? -27.480 4.879 31.777 1.00 53.78 219 ARG A C 1
ATOM 1751 O O . ARG A 1 219 ? -28.486 4.981 32.475 1.00 53.78 219 ARG A O 1
ATOM 1758 N N . ASP A 1 220 ? -26.250 5.154 32.200 1.00 51.28 220 ASP A N 1
ATOM 1759 C CA . ASP A 1 220 ? -25.954 5.570 33.571 1.00 51.28 220 ASP A CA 1
ATOM 1760 C C . ASP A 1 220 ? -26.675 6.887 33.876 1.00 51.28 220 ASP A C 1
ATOM 1762 O O . ASP A 1 220 ? -27.365 7.014 34.883 1.00 51.28 220 ASP A O 1
ATOM 1766 N N . THR A 1 221 ? -26.633 7.834 32.938 1.00 49.69 221 THR A N 1
ATOM 1767 C CA . THR A 1 221 ? -27.327 9.118 33.061 1.00 49.69 221 THR A CA 1
ATOM 1768 C C . THR A 1 221 ? -28.848 8.957 33.172 1.00 49.69 221 THR A C 1
ATOM 1770 O O . THR A 1 221 ? -29.466 9.563 34.042 1.00 49.69 221 THR A O 1
ATOM 1773 N N . ILE A 1 222 ? -29.469 8.101 32.353 1.00 44.44 222 ILE A N 1
ATOM 1774 C CA . ILE A 1 222 ? -30.911 7.803 32.436 1.00 44.44 222 ILE A CA 1
ATOM 1775 C C . ILE A 1 222 ? -31.272 7.168 33.785 1.00 44.44 222 ILE A C 1
ATOM 1777 O O . ILE A 1 222 ? -32.326 7.478 34.342 1.00 44.44 222 ILE A O 1
ATOM 1781 N N . GLN A 1 223 ? -30.408 6.312 34.336 1.00 46.94 223 GLN A N 1
ATOM 1782 C CA . GLN A 1 223 ? -30.615 5.718 35.656 1.00 46.94 223 GLN A CA 1
ATOM 1783 C C . GLN A 1 223 ? -30.619 6.779 36.773 1.00 46.94 223 GLN A C 1
ATOM 1785 O O . GLN A 1 223 ? -31.416 6.669 37.702 1.00 46.94 223 GLN A O 1
ATOM 1790 N N . PHE A 1 224 ? -29.809 7.836 36.656 1.00 44.28 224 PHE A N 1
ATOM 1791 C CA . PHE A 1 224 ? -29.814 8.971 37.592 1.00 44.28 224 PHE A CA 1
ATOM 1792 C C . PHE A 1 224 ? -31.001 9.936 37.410 1.00 44.28 224 PHE A C 1
ATOM 1794 O O . PHE A 1 224 ? -31.328 10.674 38.336 1.00 44.28 224 PHE A O 1
ATOM 1801 N N . VAL A 1 225 ? -31.663 9.929 36.248 1.00 41.19 225 VAL A N 1
ATOM 1802 C CA . VAL A 1 225 ? -32.810 10.805 35.917 1.00 41.19 225 VAL A CA 1
ATOM 1803 C C . VAL A 1 225 ? -34.160 10.092 36.123 1.00 41.19 225 VAL A C 1
ATOM 1805 O O . VAL A 1 225 ? -35.210 10.623 35.761 1.00 41.19 225 VAL A O 1
ATOM 1808 N N . GLN A 1 226 ? -34.182 8.893 36.722 1.00 37.19 226 GLN A N 1
ATOM 1809 C CA . GLN A 1 226 ? -35.445 8.200 36.985 1.00 37.19 226 GLN A CA 1
ATOM 1810 C C . GLN A 1 226 ? -36.417 9.080 37.800 1.00 37.19 226 GLN A C 1
ATOM 1812 O O . GLN A 1 226 ? -36.006 9.718 38.773 1.00 37.19 226 GLN A O 1
ATOM 1817 N N . PRO A 1 227 ? -37.714 9.112 37.431 1.00 40.28 227 PRO A N 1
ATOM 1818 C CA . PRO A 1 227 ? -38.703 10.007 38.034 1.00 40.28 227 PRO A CA 1
ATOM 1819 C C . PRO A 1 227 ? -38.871 9.807 39.545 1.00 40.28 227 PRO A C 1
ATOM 1821 O O . PRO A 1 227 ? -39.214 10.759 40.239 1.00 40.28 227 PRO A O 1
ATOM 1824 N N . ASP A 1 228 ? -38.542 8.633 40.081 1.00 40.50 228 ASP A N 1
ATOM 1825 C CA . ASP A 1 228 ? -38.639 8.357 41.519 1.00 40.50 228 ASP A CA 1
ATOM 1826 C C . ASP A 1 228 ? -37.554 9.091 42.340 1.00 40.50 228 ASP A C 1
ATOM 1828 O O . ASP A 1 228 ? -37.754 9.365 43.521 1.00 40.50 228 ASP A O 1
ATOM 1832 N N . ILE A 1 229 ? -36.444 9.506 41.707 1.00 43.94 229 ILE A N 1
ATOM 1833 C CA . ILE A 1 229 ? -35.370 10.311 42.324 1.00 43.94 229 ILE A CA 1
ATOM 1834 C C . ILE A 1 229 ? -35.741 11.805 42.359 1.00 43.94 229 ILE A C 1
ATOM 1836 O O . ILE A 1 229 ? -35.179 12.571 43.136 1.00 43.94 229 ILE A O 1
ATOM 1840 N N . THR A 1 230 ? -36.743 12.253 41.589 1.00 43.78 230 THR A N 1
ATOM 1841 C CA . THR A 1 230 ? -37.152 13.675 41.579 1.00 43.78 230 THR A CA 1
ATOM 1842 C C . THR A 1 230 ? -37.724 14.169 42.913 1.00 43.78 230 THR A C 1
ATOM 1844 O O . THR A 1 230 ? -37.896 15.374 43.094 1.00 43.78 230 THR A O 1
ATOM 1847 N N . LEU A 1 231 ? -37.979 13.263 43.861 1.00 39.94 231 LEU A N 1
ATOM 1848 C CA . LEU A 1 231 ? -38.475 13.573 45.201 1.00 39.94 231 LEU A CA 1
ATOM 1849 C C . LEU A 1 231 ? -37.422 13.396 46.307 1.00 39.94 231 LEU A C 1
ATOM 1851 O O . LEU A 1 231 ? -37.636 13.898 47.411 1.00 39.94 231 LEU A O 1
ATOM 1855 N N . GLU A 1 232 ? -36.286 12.743 46.034 1.00 44.25 232 GLU A N 1
ATOM 1856 C CA . GLU A 1 232 ? -35.239 12.500 47.029 1.00 44.25 232 GLU A CA 1
ATOM 1857 C C . GLU A 1 232 ? -33.934 13.233 46.698 1.00 44.25 232 GLU A C 1
ATOM 1859 O O . GLU A 1 232 ? -33.401 13.222 45.593 1.00 44.25 232 GLU A O 1
ATOM 1864 N N . LYS A 1 233 ? -33.420 13.909 47.721 1.00 47.47 233 LYS A N 1
ATOM 1865 C CA . LYS A 1 233 ? -32.172 14.669 47.725 1.00 47.47 233 LYS A CA 1
ATOM 1866 C C . LYS A 1 233 ? -30.975 13.752 47.414 1.00 47.47 233 LYS A C 1
ATOM 1868 O O . LYS A 1 233 ? -30.698 12.843 48.190 1.00 47.47 233 LYS A O 1
ATOM 1873 N N . ILE A 1 234 ? -30.245 14.009 46.322 1.00 50.72 234 ILE A N 1
ATOM 1874 C CA . ILE A 1 234 ? -29.072 13.209 45.917 1.00 50.72 234 ILE A CA 1
ATOM 1875 C C . ILE A 1 234 ? -27.830 13.668 46.696 1.00 50.72 234 ILE A C 1
ATOM 1877 O O . ILE A 1 234 ? -27.578 14.872 46.815 1.00 50.72 234 ILE A O 1
ATOM 1881 N N . ASN A 1 235 ? -27.040 12.715 47.202 1.00 55.62 235 ASN A N 1
ATOM 1882 C CA . ASN A 1 235 ? -25.746 12.984 47.831 1.00 55.62 235 ASN A CA 1
ATOM 1883 C C . ASN A 1 235 ? -24.743 13.512 46.788 1.00 55.62 235 ASN A C 1
ATOM 1885 O O . ASN A 1 235 ? -24.500 12.881 45.756 1.00 55.62 235 ASN A O 1
ATOM 1889 N N . SER A 1 236 ? -24.144 14.668 47.070 1.00 50.66 236 SER A N 1
ATOM 1890 C CA . SER A 1 236 ? -23.176 15.332 46.196 1.00 50.66 236 SER A CA 1
ATOM 1891 C C . SER A 1 236 ? -21.902 14.514 45.949 1.00 50.66 236 SER A C 1
ATOM 1893 O O . SER A 1 236 ? -21.351 14.584 44.851 1.00 50.66 236 SER A O 1
ATOM 1895 N N . GLU A 1 237 ? -21.471 13.675 46.896 1.00 51.97 237 GLU A N 1
ATOM 1896 C CA . GLU A 1 237 ? -20.295 12.808 46.728 1.00 51.97 237 GLU A CA 1
ATOM 1897 C C . GLU A 1 237 ? -20.527 11.688 45.702 1.00 51.97 237 GLU A C 1
ATOM 1899 O O . GLU A 1 237 ? -19.626 11.344 44.933 1.00 51.97 237 GLU A O 1
ATOM 1904 N N . ASP A 1 238 ? -21.738 11.129 45.643 1.00 49.81 238 ASP A N 1
ATOM 1905 C CA . ASP A 1 238 ? -22.093 10.095 44.663 1.00 49.81 238 ASP A CA 1
ATOM 1906 C C . ASP A 1 238 ? -22.177 10.666 43.245 1.00 49.81 238 ASP A C 1
ATOM 1908 O O . ASP A 1 238 ? -21.737 10.025 42.281 1.00 49.81 238 ASP A O 1
ATOM 1912 N N . LEU A 1 239 ? -22.666 11.903 43.127 1.00 50.84 239 LEU A N 1
ATOM 1913 C CA . LEU A 1 239 ? -22.705 12.644 41.871 1.00 50.84 239 LEU A CA 1
ATOM 1914 C C . LEU A 1 239 ? -21.290 13.011 41.394 1.00 50.84 239 LEU A C 1
ATOM 1916 O O . LEU A 1 239 ? -20.952 12.752 40.239 1.00 50.84 239 LEU A O 1
ATOM 1920 N N . ALA A 1 240 ? -20.439 13.534 42.282 1.00 50.34 240 ALA A N 1
ATOM 1921 C CA . ALA A 1 240 ? -19.050 13.872 41.970 1.00 50.34 240 ALA A CA 1
ATOM 1922 C C . ALA A 1 240 ? -18.235 12.635 41.559 1.00 50.34 240 ALA A C 1
ATOM 1924 O O . ALA A 1 240 ? -17.518 12.667 40.561 1.00 50.34 240 ALA A O 1
ATOM 1925 N N . ARG A 1 241 ? -18.407 11.506 42.259 1.00 53.47 241 ARG A N 1
ATOM 1926 C CA . ARG A 1 241 ? -17.761 10.227 41.920 1.00 53.47 241 ARG A CA 1
ATOM 1927 C C . ARG A 1 241 ? -18.187 9.703 40.549 1.00 53.47 241 ARG A C 1
ATOM 1929 O O . ARG A 1 241 ? -17.366 9.154 39.818 1.00 53.47 241 ARG A O 1
ATOM 1936 N N . SER A 1 242 ? -19.464 9.849 40.204 1.00 49.59 242 SER A N 1
ATOM 1937 C CA . SER A 1 242 ? -19.999 9.404 38.912 1.00 49.59 242 SER A CA 1
ATOM 1938 C C . SER A 1 242 ? -19.528 10.305 37.765 1.00 49.59 242 SER A C 1
ATOM 1940 O O . SER A 1 242 ? -19.134 9.800 36.717 1.00 49.59 242 SER A O 1
ATOM 1942 N N . ALA A 1 243 ? -19.474 11.622 37.988 1.00 49.88 243 ALA A N 1
ATOM 1943 C CA . ALA A 1 243 ? -18.906 12.579 37.041 1.00 49.88 243 ALA A CA 1
ATOM 1944 C C . ALA A 1 243 ? -17.402 12.347 36.820 1.00 49.88 243 ALA A C 1
ATOM 1946 O O . ALA A 1 243 ? -16.952 12.321 35.677 1.00 49.88 243 ALA A O 1
ATOM 1947 N N . GLN A 1 244 ? -16.640 12.095 37.889 1.00 51.59 244 GLN A N 1
ATOM 1948 C CA . GLN A 1 244 ? -15.213 11.789 37.793 1.00 51.59 244 GLN A CA 1
ATOM 1949 C C . GLN A 1 244 ? -14.964 10.493 37.015 1.00 51.59 244 GLN A C 1
ATOM 1951 O O . GLN A 1 244 ? -14.131 10.481 36.120 1.00 51.59 244 GLN A O 1
ATOM 1956 N N . LYS A 1 245 ? -15.752 9.433 37.250 1.00 49.56 245 LYS A N 1
ATOM 1957 C CA . LYS A 1 245 ? -15.667 8.193 36.457 1.00 49.56 245 LYS A CA 1
ATOM 1958 C C . LYS A 1 245 ? -15.880 8.426 34.964 1.00 49.56 245 LYS A C 1
ATOM 1960 O O . LYS A 1 245 ? -15.230 7.778 34.151 1.00 49.56 245 LYS A O 1
ATOM 1965 N N . ALA A 1 246 ? -16.798 9.315 34.601 1.00 46.78 246 ALA A N 1
ATOM 1966 C CA . ALA A 1 246 ? -17.056 9.621 33.204 1.00 46.78 246 ALA A CA 1
ATOM 1967 C C . ALA A 1 246 ? -15.946 10.483 32.571 1.00 46.78 246 ALA A C 1
ATOM 1969 O O . ALA A 1 246 ? -15.639 10.290 31.398 1.00 46.78 246 ALA A O 1
ATOM 1970 N N . LEU A 1 247 ? -15.308 11.372 33.344 1.00 46.91 247 LEU A N 1
ATOM 1971 C CA . LEU A 1 247 ? -14.127 12.138 32.921 1.00 46.91 247 LEU A CA 1
ATOM 1972 C C . LEU A 1 247 ? -12.882 11.249 32.769 1.00 46.91 247 LEU A C 1
ATOM 1974 O O . LEU A 1 247 ? -12.221 11.305 31.735 1.00 46.91 247 LEU A O 1
ATOM 1978 N N . ASP A 1 248 ? -12.615 10.377 33.744 1.00 46.19 248 ASP A N 1
ATOM 1979 C CA . ASP A 1 248 ? -11.504 9.414 33.718 1.00 46.19 248 ASP A CA 1
ATOM 1980 C C . ASP A 1 248 ? -11.618 8.462 32.514 1.00 46.19 248 ASP A C 1
ATOM 1982 O O . ASP A 1 248 ? -10.623 8.054 31.916 1.00 46.19 248 ASP A O 1
ATOM 1986 N N . PHE A 1 249 ? -12.849 8.116 32.129 1.00 42.50 249 PHE A N 1
ATOM 1987 C CA . PHE A 1 249 ? -13.135 7.241 30.995 1.00 42.50 249 PHE A CA 1
ATOM 1988 C C . PHE A 1 249 ? -13.083 7.957 29.635 1.00 42.50 249 PHE A C 1
ATOM 1990 O O . PHE A 1 249 ? -12.836 7.319 28.613 1.00 42.50 249 PHE A O 1
ATOM 1997 N N . ALA A 1 250 ? -13.253 9.281 29.610 1.00 40.09 250 ALA A N 1
ATOM 1998 C CA . ALA A 1 250 ? -13.132 10.110 28.411 1.00 40.09 250 ALA A CA 1
ATOM 1999 C C . ALA A 1 250 ? -11.670 10.368 27.982 1.00 40.09 250 ALA A C 1
ATOM 2001 O O . ALA A 1 250 ? -11.452 11.127 27.039 1.00 40.09 250 ALA A O 1
ATOM 2002 N N . ALA A 1 251 ? -10.688 9.750 28.660 1.00 39.62 251 ALA A N 1
ATOM 2003 C CA . ALA A 1 251 ? -9.248 9.940 28.449 1.00 39.62 251 ALA A CA 1
ATOM 2004 C C . ALA A 1 251 ? -8.814 11.417 28.478 1.00 39.62 251 ALA A C 1
ATOM 2006 O O . ALA A 1 251 ? -7.845 11.810 27.833 1.00 39.62 251 ALA A O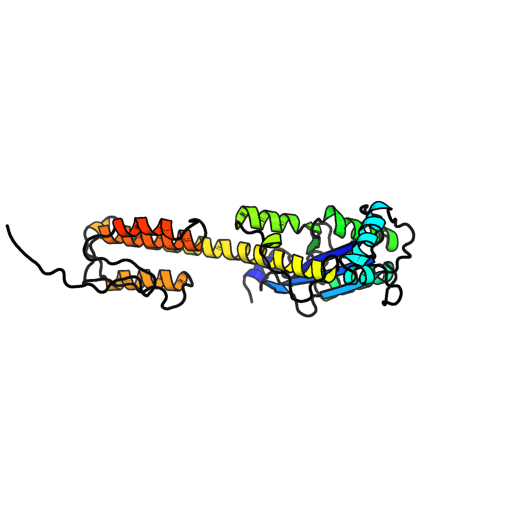 1
ATOM 2007 N N . VAL A 1 252 ? -9.546 12.236 29.232 1.00 38.72 252 VAL A N 1
ATOM 2008 C CA . VAL A 1 252 ? -9.154 13.607 29.545 1.00 38.72 252 VAL A CA 1
ATOM 2009 C C . VAL A 1 252 ? -7.950 13.527 30.483 1.00 38.72 252 VAL A C 1
ATOM 2011 O O . VAL A 1 252 ? -7.996 12.800 31.477 1.00 38.72 252 VAL A O 1
ATOM 2014 N N . GLU A 1 253 ? -6.864 14.230 30.156 1.00 34.62 253 GLU A N 1
ATOM 2015 C CA . GLU A 1 253 ? -5.650 14.258 30.980 1.00 34.62 253 GLU A CA 1
ATOM 2016 C C . GLU A 1 253 ? -6.010 14.597 32.444 1.00 34.62 253 GLU A C 1
ATOM 2018 O O . GLU A 1 253 ? -6.720 15.586 32.693 1.00 34.62 253 GLU A O 1
ATOM 2023 N N . PRO A 1 254 ? -5.554 13.800 33.433 1.00 35.19 254 PRO A N 1
ATOM 2024 C CA . PRO A 1 254 ? -5.829 14.058 34.841 1.00 35.19 254 PRO A CA 1
ATOM 2025 C C . PRO A 1 254 ? -5.427 15.486 35.236 1.00 35.19 254 PRO A C 1
ATOM 2027 O O . PRO A 1 254 ? -4.246 15.825 35.293 1.00 35.19 254 PRO A O 1
ATOM 2030 N N . GLY A 1 255 ? -6.418 16.331 35.540 1.00 35.41 255 GLY A N 1
ATOM 2031 C CA . GLY A 1 255 ? -6.209 17.704 36.004 1.00 35.41 255 GLY A CA 1
ATOM 2032 C C . GLY A 1 255 ? -6.601 18.823 35.036 1.00 35.41 255 GLY A C 1
ATOM 2033 O O . GLY A 1 255 ? -6.501 19.979 35.446 1.00 35.41 255 GLY A O 1
ATOM 2034 N N . GLU A 1 256 ? -7.078 18.537 33.818 1.00 33.53 256 GLU A N 1
ATOM 2035 C CA . GLU A 1 256 ? -7.642 19.574 32.930 1.00 33.53 256 GLU A CA 1
ATOM 2036 C C . GLU A 1 256 ? -8.994 20.119 33.417 1.00 33.53 256 GLU A C 1
ATOM 2038 O O . GLU A 1 256 ? -9.321 21.280 33.163 1.00 33.53 256 GLU A O 1
ATOM 2043 N N . TYR A 1 257 ? -9.754 19.309 34.157 1.00 35.72 257 TYR A N 1
ATOM 2044 C CA . TYR A 1 257 ? -11.071 19.649 34.687 1.00 35.72 257 TYR A CA 1
ATOM 2045 C C . TYR A 1 257 ? -11.203 19.150 36.131 1.00 35.72 257 TYR A C 1
ATOM 2047 O O . TYR A 1 257 ? -10.728 18.065 36.461 1.00 35.72 257 TYR A O 1
ATOM 2055 N N . GLU A 1 258 ? -11.872 19.923 36.988 1.00 37.88 258 GLU A N 1
ATOM 2056 C CA . GLU A 1 258 ? -12.195 19.533 38.367 1.00 37.88 258 GLU A CA 1
ATOM 2057 C C . GLU A 1 258 ? -13.703 19.666 38.612 1.00 37.88 258 GLU A C 1
ATOM 2059 O O . GLU A 1 258 ? -14.324 20.665 38.238 1.00 37.88 258 GLU A O 1
ATOM 2064 N N . VAL A 1 259 ? -14.301 18.648 39.239 1.00 40.25 259 VAL A N 1
ATOM 2065 C CA . VAL A 1 259 ? -15.723 18.641 39.602 1.00 40.25 259 VAL A CA 1
ATOM 2066 C C . VAL A 1 259 ? -15.870 19.162 41.027 1.00 40.25 259 VAL A C 1
ATOM 2068 O O . VAL A 1 259 ? -15.450 18.507 41.978 1.00 40.25 259 VAL A O 1
ATOM 2071 N N . HIS A 1 260 ? -16.512 20.319 41.179 1.00 39.84 260 HIS A N 1
ATOM 2072 C CA . HIS A 1 260 ? -16.815 20.909 42.482 1.00 39.84 260 HIS A CA 1
ATOM 2073 C C . HIS A 1 260 ? -18.326 20.888 42.721 1.00 39.84 260 HIS A C 1
ATOM 2075 O O . HIS A 1 260 ? -19.098 21.368 41.895 1.00 39.84 260 HIS A O 1
ATOM 2081 N N . THR A 1 261 ? -18.760 20.349 43.860 1.00 41.50 261 THR A N 1
ATOM 2082 C CA . THR A 1 261 ? -20.147 20.467 44.336 1.00 41.50 261 THR A CA 1
ATOM 2083 C C . THR A 1 261 ? -20.165 21.376 45.558 1.00 41.50 261 THR A C 1
ATOM 2085 O O . THR A 1 261 ? -19.467 21.092 46.531 1.00 41.50 261 THR A O 1
ATOM 2088 N N . THR A 1 262 ? -20.955 22.448 45.562 1.00 37.97 262 THR A N 1
ATOM 2089 C CA . THR A 1 262 ? -21.111 23.282 46.761 1.00 37.97 262 THR A CA 1
ATOM 2090 C C . THR A 1 262 ? -22.333 22.810 47.557 1.00 37.97 262 THR A C 1
ATOM 2092 O O . THR A 1 262 ? -23.477 23.104 47.232 1.00 37.97 262 THR A O 1
ATOM 2095 N N . GLY A 1 263 ? -22.088 22.024 48.614 1.00 43.44 263 GLY A N 1
ATOM 2096 C CA . GLY A 1 263 ? -23.112 21.553 49.560 1.00 43.44 263 GLY A CA 1
ATOM 2097 C C . GLY A 1 263 ? -23.243 20.027 49.670 1.00 43.44 263 GLY A C 1
ATOM 2098 O O . GLY A 1 263 ? -22.743 19.279 48.834 1.00 43.44 263 GLY A O 1
ATOM 2099 N N . ASN A 1 264 ? -23.930 19.561 50.721 1.00 38.31 264 ASN A N 1
ATOM 2100 C CA . ASN A 1 264 ? -24.105 18.128 51.031 1.00 38.31 264 ASN A CA 1
ATOM 2101 C C . ASN A 1 264 ? -25.212 17.446 50.203 1.00 38.31 264 ASN A C 1
ATOM 2103 O O . ASN A 1 264 ? -25.413 16.239 50.307 1.00 38.31 264 ASN A O 1
ATOM 2107 N N . VAL A 1 265 ? -25.993 18.227 49.452 1.00 38.31 265 VAL A N 1
ATOM 2108 C CA . VAL A 1 265 ? -27.208 17.777 48.772 1.00 38.31 265 VAL A CA 1
ATOM 2109 C C . VAL A 1 265 ? -27.439 18.602 47.510 1.00 38.31 265 VAL A C 1
ATOM 2111 O O . VAL A 1 265 ? -27.378 19.828 47.574 1.00 38.31 265 VAL A O 1
ATOM 2114 N N . VAL A 1 266 ? -27.781 17.945 46.402 1.00 44.78 266 VAL A N 1
ATOM 2115 C CA . VAL A 1 266 ? -28.058 18.595 45.112 1.00 44.78 266 VAL A CA 1
ATOM 2116 C C . VAL A 1 266 ? -29.529 18.401 44.716 1.00 44.78 266 VAL A C 1
ATOM 2118 O O . VAL A 1 266 ? -30.067 17.300 44.839 1.00 44.78 266 VAL A O 1
ATOM 2121 N N . GLU A 1 267 ? -30.197 19.464 44.253 1.00 40.19 267 GLU A N 1
ATOM 2122 C CA . GLU A 1 267 ? -31.596 19.392 43.803 1.00 40.19 267 GLU A CA 1
ATOM 2123 C C . GLU A 1 267 ? -31.732 18.755 42.400 1.00 40.19 267 GLU A C 1
ATOM 2125 O O . GLU A 1 267 ? -30.848 18.952 41.557 1.00 40.19 267 GLU A O 1
ATOM 2130 N N . PRO A 1 268 ? -32.837 18.038 42.098 1.00 38.06 268 PRO A N 1
ATOM 2131 C CA . PRO A 1 268 ? -32.974 17.186 40.904 1.00 38.06 268 PRO A CA 1
ATOM 2132 C C . PRO A 1 268 ? -32.771 17.909 39.565 1.00 38.06 268 PRO A C 1
ATOM 2134 O O . PRO A 1 268 ? -32.207 17.354 38.624 1.00 38.06 268 PRO A O 1
ATOM 2137 N N . TYR A 1 269 ? -33.166 19.179 39.474 1.00 34.72 269 TYR A N 1
ATOM 2138 C CA . TYR A 1 269 ? -32.999 20.005 38.272 1.00 34.72 269 TYR A CA 1
ATOM 2139 C C . TYR A 1 269 ? -31.522 20.279 37.916 1.00 34.72 269 TYR A C 1
ATOM 2141 O O . TYR A 1 269 ? -31.200 20.600 36.774 1.00 34.72 269 TYR A O 1
ATOM 2149 N N . THR A 1 270 ? -30.599 20.073 38.857 1.00 42.00 270 THR A N 1
ATOM 2150 C CA . THR A 1 270 ? -29.152 20.159 38.627 1.00 42.00 270 THR A CA 1
ATOM 2151 C C . THR A 1 270 ? -28.608 18.955 37.858 1.00 42.00 270 THR A C 1
ATOM 2153 O O . THR A 1 270 ? -27.679 19.086 37.061 1.00 42.00 270 THR A O 1
ATOM 2156 N N . VAL A 1 271 ? -29.211 17.779 38.046 1.00 41.88 271 VAL A N 1
ATOM 2157 C CA . VAL A 1 271 ? -28.838 16.542 37.341 1.00 41.88 271 VAL A CA 1
ATOM 2158 C C . VAL A 1 271 ? -29.024 16.714 35.831 1.00 41.88 271 VAL A C 1
ATOM 2160 O O . VAL A 1 271 ? -28.214 16.222 35.046 1.00 41.88 271 VAL A O 1
ATOM 2163 N N . SER A 1 272 ? -30.018 17.507 35.416 1.00 39.75 272 SER A N 1
ATOM 2164 C CA . SER A 1 272 ? -30.235 17.894 34.016 1.00 39.75 272 SER A CA 1
ATOM 2165 C C . SER A 1 272 ? -29.079 18.730 33.447 1.00 39.75 272 SER A C 1
ATOM 2167 O O . SER A 1 272 ? -28.674 18.518 32.304 1.00 39.75 272 SER A O 1
ATOM 2169 N N . GLY A 1 273 ? -28.512 19.652 34.233 1.00 43.03 273 GLY A N 1
ATOM 2170 C CA . GLY A 1 273 ? -27.353 20.463 33.835 1.00 43.03 273 GLY A CA 1
ATOM 2171 C C . GLY A 1 273 ? -26.074 19.631 33.695 1.00 43.03 273 GLY A C 1
ATOM 2172 O O . GLY A 1 273 ? -25.365 19.758 32.698 1.00 43.03 273 GLY A O 1
ATOM 2173 N N . TYR A 1 274 ? -25.831 18.706 34.631 1.00 46.34 274 TYR A N 1
ATOM 2174 C CA . TYR A 1 274 ? -24.704 17.762 34.573 1.00 46.34 274 TYR A CA 1
ATOM 2175 C C . TYR A 1 274 ? -24.809 16.792 33.395 1.00 46.34 274 TYR A C 1
ATOM 2177 O O . TYR A 1 274 ? -23.839 16.605 32.668 1.00 46.34 274 TYR A O 1
ATOM 2185 N N . THR A 1 275 ? -25.998 16.235 33.166 1.00 46.62 275 THR A N 1
ATOM 2186 C CA . THR A 1 275 ? -26.317 15.389 32.006 1.00 46.62 275 THR A CA 1
ATOM 2187 C C . THR A 1 275 ? -26.029 16.113 30.694 1.00 46.62 275 THR A C 1
ATOM 2189 O O . THR A 1 275 ? -25.402 15.560 29.797 1.00 46.62 275 THR A O 1
ATOM 2192 N N . THR A 1 276 ? -26.442 17.378 30.596 1.00 47.94 276 THR A N 1
ATOM 2193 C CA . THR A 1 276 ? -26.234 18.205 29.402 1.00 47.94 276 THR A CA 1
ATOM 2194 C C . THR A 1 276 ? -24.750 18.507 29.185 1.00 47.94 276 THR A C 1
ATOM 2196 O O . THR A 1 276 ? -24.266 18.382 28.066 1.00 47.94 276 THR A O 1
ATOM 2199 N N . ALA A 1 277 ? -24.000 18.829 30.244 1.00 48.53 277 ALA A N 1
ATOM 2200 C CA . ALA A 1 277 ? -22.555 19.043 30.157 1.00 48.53 277 ALA A CA 1
ATOM 2201 C C . ALA A 1 277 ? -21.799 17.767 29.735 1.00 48.53 277 ALA A C 1
ATOM 2203 O O . ALA A 1 277 ? -20.918 17.837 28.883 1.00 48.53 277 ALA A O 1
ATOM 2204 N N . LEU A 1 278 ? -22.187 16.600 30.263 1.00 49.09 278 LEU A N 1
ATOM 2205 C CA . LEU A 1 278 ? -21.634 15.292 29.891 1.00 49.09 278 LEU A CA 1
ATOM 2206 C C . LEU A 1 278 ? -21.939 14.907 28.441 1.00 49.09 278 LEU A C 1
ATOM 2208 O O . LEU A 1 278 ? -21.053 14.441 27.727 1.00 49.09 278 LEU A O 1
ATOM 2212 N N . LEU A 1 279 ? -23.174 15.125 27.987 1.00 49.31 279 LEU A N 1
ATOM 2213 C CA . LEU A 1 279 ? -23.574 14.893 26.599 1.00 49.31 279 LEU A CA 1
ATOM 2214 C C . LEU A 1 279 ? -22.837 15.835 25.636 1.00 49.31 279 LEU A C 1
ATOM 2216 O O . LEU A 1 279 ? -22.391 15.387 24.583 1.00 49.31 279 LEU A O 1
ATOM 2220 N N . SER A 1 280 ? -22.646 17.103 26.008 1.00 49.69 280 SER A N 1
ATOM 2221 C CA . SER A 1 280 ? -21.924 18.088 25.193 1.00 49.69 280 SER A CA 1
ATOM 2222 C C . SER A 1 280 ? -20.411 17.854 25.163 1.00 49.69 280 SER A C 1
ATOM 2224 O O . SER A 1 280 ? -19.809 17.962 24.098 1.00 49.69 280 SER A O 1
ATOM 2226 N N . ALA A 1 281 ? -19.789 17.477 26.286 1.00 47.03 281 ALA A N 1
ATOM 2227 C CA . ALA A 1 281 ? -18.375 17.090 26.333 1.00 47.03 281 ALA A CA 1
ATOM 2228 C C . ALA A 1 281 ? -18.112 15.835 25.483 1.00 47.03 281 ALA A C 1
ATOM 2230 O O . ALA A 1 281 ? -17.151 15.783 24.717 1.00 47.03 281 ALA A O 1
ATOM 2231 N N . ASN A 1 282 ? -19.026 14.863 25.536 1.00 47.06 282 ASN A N 1
ATOM 2232 C CA . ASN A 1 282 ? -18.995 13.694 24.664 1.00 47.06 282 ASN A CA 1
ATOM 2233 C C . ASN A 1 282 ? -19.209 14.053 23.187 1.00 47.06 282 ASN A C 1
ATOM 2235 O O . ASN A 1 282 ? -18.504 13.533 22.328 1.00 47.06 282 ASN A O 1
ATOM 2239 N N . ALA A 1 283 ? -20.132 14.963 22.868 1.00 47.62 283 ALA A N 1
ATOM 2240 C CA . ALA A 1 283 ? -20.330 15.434 21.499 1.00 47.62 283 ALA A CA 1
ATOM 2241 C C . ALA A 1 283 ? -19.089 16.165 20.947 1.00 47.62 283 ALA A C 1
ATOM 2243 O O . ALA A 1 283 ? -18.769 16.007 19.768 1.00 47.62 283 ALA A O 1
ATOM 2244 N N . LEU A 1 284 ? -18.342 16.887 21.791 1.00 48.19 284 LEU A N 1
ATOM 2245 C CA . LEU A 1 284 ? -17.043 17.465 21.432 1.00 48.19 284 LEU A CA 1
ATOM 2246 C C . LEU A 1 284 ? -15.975 16.386 21.180 1.00 48.19 284 LEU A C 1
ATOM 2248 O O . LEU A 1 284 ? -15.317 16.421 20.146 1.00 48.19 284 LEU A O 1
ATOM 2252 N N . ASN A 1 285 ? -15.840 15.397 22.073 1.00 42.69 285 ASN A N 1
ATOM 2253 C CA . ASN A 1 285 ? -14.864 14.299 21.945 1.00 42.69 285 ASN A CA 1
ATOM 2254 C C . ASN A 1 285 ? -15.082 13.413 20.705 1.00 42.69 285 ASN A C 1
ATOM 2256 O O . ASN A 1 285 ? -14.178 12.706 20.254 1.00 42.69 285 ASN A O 1
ATOM 2260 N N . LEU A 1 286 ? -16.288 13.442 20.143 1.00 43.88 286 LEU A N 1
ATOM 2261 C CA . LEU A 1 286 ? -16.649 12.740 18.913 1.00 43.88 286 LEU A CA 1
ATOM 2262 C C . LEU A 1 286 ? -16.566 13.619 17.662 1.00 43.88 286 LEU A C 1
ATOM 2264 O O . LEU A 1 286 ? -16.961 13.158 16.594 1.00 43.88 286 LEU A O 1
ATOM 2268 N N . ASN A 1 287 ? -16.110 14.872 17.779 1.00 44.72 287 ASN A N 1
ATOM 2269 C CA . ASN A 1 287 ? -16.163 15.879 16.713 1.00 44.72 287 ASN A CA 1
ATOM 2270 C C . ASN A 1 287 ? -17.580 16.102 16.132 1.00 44.72 287 ASN A C 1
ATOM 2272 O O . ASN A 1 287 ? -17.728 16.516 14.982 1.00 44.72 287 ASN A O 1
ATOM 2276 N N . LEU A 1 288 ? -18.640 15.839 16.909 1.00 41.62 288 LEU A N 1
ATOM 2277 C CA . LEU A 1 288 ? -20.028 16.123 16.511 1.00 41.62 288 LEU A CA 1
ATOM 2278 C C . LEU A 1 288 ? -20.383 17.610 16.678 1.00 41.62 288 LEU A C 1
ATOM 2280 O O . LEU A 1 288 ? -21.283 18.099 15.999 1.00 41.62 288 LEU A O 1
ATOM 2284 N N . LEU A 1 289 ? -19.665 18.322 17.548 1.00 39.34 289 LEU A N 1
ATOM 2285 C CA . LEU A 1 289 ? -19.705 19.778 17.700 1.00 39.34 289 LEU A CA 1
ATOM 2286 C C . LEU A 1 289 ? -18.402 20.364 17.147 1.00 39.34 289 LEU A C 1
ATOM 2288 O O . LEU A 1 289 ? -17.319 19.859 17.445 1.00 39.34 289 LEU A O 1
ATOM 2292 N N . ARG A 1 290 ? -18.498 21.394 16.299 1.00 38.88 290 ARG A N 1
ATOM 2293 C CA . ARG A 1 290 ? -17.352 21.883 15.503 1.00 38.88 290 ARG A CA 1
ATOM 2294 C C . ARG A 1 290 ? -16.513 22.944 16.217 1.00 38.88 290 ARG A C 1
ATOM 2296 O O . ARG A 1 290 ? -15.408 23.223 15.759 1.00 38.88 290 ARG A O 1
ATOM 2303 N N . VAL A 1 291 ? -17.009 23.553 17.300 1.00 39.88 291 VAL A N 1
ATOM 2304 C CA . VAL A 1 291 ? -16.330 24.672 17.979 1.00 39.88 291 VAL A CA 1
ATOM 2305 C C . VAL A 1 291 ? -16.564 24.631 19.494 1.00 39.88 291 VAL A C 1
ATOM 2307 O O . VAL A 1 291 ? -17.682 24.396 19.947 1.00 39.88 291 VAL A O 1
ATOM 2310 N N . LYS A 1 292 ? -15.523 24.938 20.288 1.00 39.50 292 LYS A N 1
ATOM 2311 C CA . LYS A 1 292 ? -15.600 25.088 21.759 1.00 39.50 292 LYS A CA 1
ATOM 2312 C C . LYS A 1 292 ? -16.676 26.087 22.216 1.00 39.50 292 LYS A C 1
ATOM 2314 O O . LYS A 1 292 ? -17.217 25.922 23.303 1.00 39.50 292 LYS A O 1
ATOM 2319 N N . ASP A 1 293 ? -17.026 27.072 21.393 1.00 39.59 293 ASP A N 1
ATOM 2320 C CA . ASP A 1 293 ? -18.005 28.112 21.739 1.00 39.59 293 ASP A CA 1
ATOM 2321 C C . ASP A 1 293 ? -19.459 27.600 21.791 1.00 39.59 293 ASP A C 1
ATOM 2323 O O . ASP A 1 293 ? -20.317 28.232 22.406 1.00 39.59 293 ASP A O 1
ATOM 2327 N N . GLU A 1 294 ? -19.743 26.414 21.238 1.00 39.09 294 GLU A N 1
ATOM 2328 C CA . GLU A 1 294 ? -21.057 25.760 21.349 1.00 39.09 294 GLU A CA 1
ATOM 2329 C C . GLU A 1 294 ? -21.313 25.189 22.762 1.00 39.09 294 GLU A C 1
ATOM 2331 O O . GLU A 1 294 ? -22.465 24.973 23.141 1.00 39.09 294 GLU A O 1
ATOM 2336 N N . LEU A 1 295 ? -20.268 25.019 23.591 1.00 40.03 295 LEU A N 1
ATOM 2337 C CA . LEU A 1 295 ? -20.394 24.634 25.008 1.00 40.03 295 LEU A CA 1
ATOM 2338 C C . LEU A 1 295 ? -20.921 25.772 25.896 1.00 40.03 295 LEU A C 1
ATOM 2340 O O . LEU A 1 295 ? -21.505 25.506 26.948 1.00 40.03 295 LEU A O 1
ATOM 2344 N N . ILE A 1 296 ? -20.731 27.036 25.498 1.00 38.81 296 ILE A N 1
ATOM 2345 C CA . ILE A 1 296 ? -20.984 28.211 26.353 1.00 38.81 296 ILE A CA 1
ATOM 2346 C C . ILE A 1 296 ? -22.465 28.305 26.760 1.00 38.81 296 ILE A C 1
ATOM 2348 O O . ILE A 1 296 ? -22.781 28.729 27.876 1.00 38.81 296 ILE A O 1
ATOM 2352 N N . PHE A 1 297 ? -23.378 27.810 25.921 1.00 36.44 297 PHE A N 1
ATOM 2353 C CA . PHE A 1 297 ? -24.812 27.792 26.218 1.00 36.44 297 PHE A CA 1
ATOM 2354 C C . PHE A 1 297 ? -25.202 26.869 27.386 1.00 36.44 297 PHE A C 1
ATOM 2356 O O . PHE A 1 297 ? -26.241 27.098 28.007 1.00 36.44 297 PHE A O 1
ATOM 2363 N N . ALA A 1 298 ? -24.369 25.892 27.764 1.00 36.62 298 ALA A N 1
ATOM 2364 C CA . ALA A 1 298 ? -24.663 24.984 28.877 1.00 36.62 298 ALA A CA 1
ATOM 2365 C C . ALA A 1 298 ? -24.529 25.652 30.261 1.00 36.62 298 ALA A C 1
ATOM 2367 O O . ALA A 1 298 ? -25.224 25.266 31.200 1.00 36.62 298 ALA A O 1
ATOM 2368 N N . SER A 1 299 ? -23.693 26.690 30.385 1.00 37.38 299 SER A N 1
ATOM 2369 C CA . SER A 1 299 ? -23.496 27.427 31.647 1.00 37.38 299 SER A CA 1
ATOM 2370 C C . SER A 1 299 ? -24.766 28.138 32.141 1.00 37.38 299 SER A C 1
ATOM 2372 O O . SER A 1 299 ? -24.964 28.314 33.340 1.00 37.38 299 SER A O 1
ATOM 2374 N N . SER A 1 300 ? -25.661 28.497 31.215 1.00 36.00 300 SER A N 1
ATOM 2375 C CA . SER A 1 300 ? -26.888 29.254 31.487 1.00 36.00 300 SER A CA 1
ATOM 2376 C C . SER A 1 300 ? -28.056 28.417 32.031 1.00 36.00 300 SER A C 1
ATOM 2378 O O . SER A 1 300 ? -29.071 28.975 32.442 1.00 36.00 300 SER A O 1
ATOM 2380 N N . LEU A 1 301 ? -27.910 27.087 32.067 1.00 35.41 301 LEU A N 1
ATOM 2381 C CA . LEU A 1 301 ? -28.928 26.139 32.541 1.00 35.41 301 LEU A CA 1
ATOM 2382 C C . LEU A 1 301 ? -28.659 25.626 33.965 1.00 35.41 301 LEU A C 1
ATOM 2384 O O . LEU A 1 301 ? -29.362 24.735 34.444 1.00 35.41 301 LEU A O 1
ATOM 2388 N N . LEU A 1 302 ? -27.644 26.163 34.646 1.00 36.44 302 LEU A N 1
ATOM 2389 C CA . LEU A 1 302 ? -27.250 25.695 35.969 1.00 36.44 302 LEU A CA 1
ATOM 2390 C C . LEU A 1 302 ? -28.021 26.411 37.080 1.00 36.44 302 LEU A C 1
ATOM 2392 O O . LEU A 1 302 ? -28.119 27.641 37.079 1.00 36.44 302 LEU A O 1
ATOM 2396 N N . PRO A 1 303 ? -28.551 25.669 38.062 1.00 33.69 303 PRO A N 1
ATOM 2397 C CA . PRO A 1 303 ? -29.189 26.261 39.229 1.00 33.69 303 PRO A CA 1
ATOM 2398 C C . PRO A 1 303 ? -28.196 27.060 40.077 1.00 33.69 303 PRO A C 1
ATOM 2400 O O . PRO A 1 303 ? -26.996 26.779 40.101 1.00 33.69 303 PRO A O 1
ATOM 2403 N N . ARG A 1 304 ? -28.708 28.029 40.850 1.00 33.84 304 ARG A N 1
ATOM 2404 C CA . ARG A 1 304 ? -27.898 28.747 41.847 1.00 33.84 304 ARG A CA 1
ATOM 2405 C C . ARG A 1 304 ? -27.294 27.749 42.841 1.00 33.84 304 ARG A C 1
ATOM 2407 O O . ARG A 1 304 ? -28.036 27.014 43.484 1.00 33.84 304 ARG A O 1
ATOM 2414 N N . GLY A 1 305 ? -25.966 27.773 42.978 1.00 35.03 305 GLY A N 1
ATOM 2415 C CA . GLY A 1 305 ? -25.212 26.884 43.868 1.00 35.03 305 GLY A CA 1
ATOM 2416 C C . GLY A 1 305 ? -24.533 25.704 43.172 1.00 35.03 305 GLY A C 1
ATOM 2417 O O . GLY A 1 305 ? -24.163 24.755 43.844 1.00 35.03 305 GLY A O 1
ATOM 2418 N N . VAL A 1 306 ? -24.388 25.715 41.843 1.00 34.81 306 VAL A N 1
ATOM 2419 C CA . VAL A 1 306 ? -23.687 24.651 41.107 1.00 34.81 306 VAL A CA 1
ATOM 2420 C C . VAL A 1 306 ? -22.793 25.278 40.048 1.00 34.81 306 VAL A C 1
ATOM 2422 O O . VAL A 1 306 ? -23.275 25.920 39.118 1.00 34.81 306 VAL A O 1
ATOM 2425 N N . THR A 1 307 ? -21.482 25.104 40.201 1.00 37.31 307 THR A N 1
ATOM 2426 C CA . THR A 1 307 ? -20.470 25.635 39.281 1.00 37.31 307 THR A CA 1
ATOM 2427 C C . THR A 1 307 ? -19.997 24.500 38.375 1.00 37.31 307 THR A C 1
ATOM 2429 O O . THR A 1 307 ? -19.516 23.478 38.859 1.00 37.31 307 THR A O 1
ATOM 2432 N N . VAL A 1 308 ? -20.185 24.636 37.060 1.00 35.66 308 VAL A N 1
ATOM 2433 C CA . VAL A 1 308 ? -19.853 23.572 36.099 1.00 35.66 308 VAL A CA 1
ATOM 2434 C C . VAL A 1 308 ? -18.358 23.417 35.877 1.00 35.66 308 VAL A C 1
ATOM 2436 O O . VAL A 1 308 ? -17.595 24.378 35.914 1.00 35.66 308 VAL A O 1
ATOM 2439 N N . VAL A 1 309 ? -18.016 22.161 35.589 1.00 40.84 309 VAL A N 1
ATOM 2440 C CA . VAL A 1 309 ? -16.807 21.652 34.943 1.00 40.84 309 VAL A CA 1
ATOM 2441 C C . VAL A 1 309 ? -16.256 22.663 33.930 1.00 40.84 309 VAL A C 1
ATOM 2443 O O . VAL A 1 309 ? -16.767 22.792 32.819 1.00 40.84 309 VAL A O 1
ATOM 2446 N N . ALA A 1 310 ? -15.215 23.388 34.324 1.00 34.97 310 ALA A N 1
ATOM 2447 C CA . ALA A 1 310 ? -14.501 24.324 33.467 1.00 34.97 310 ALA A CA 1
ATOM 2448 C C . ALA A 1 310 ? -13.032 23.892 33.345 1.00 34.97 310 ALA A C 1
ATOM 2450 O O . ALA A 1 310 ? -12.507 23.283 34.284 1.00 34.97 310 ALA A O 1
ATOM 2451 N N . PRO A 1 311 ? -12.359 24.222 32.226 1.00 31.14 311 PRO A N 1
ATOM 2452 C CA . PRO A 1 311 ? -10.919 24.051 32.110 1.00 31.14 311 PRO A CA 1
ATOM 2453 C C . PRO A 1 311 ? -10.213 24.748 33.275 1.00 31.14 311 PRO A C 1
ATOM 2455 O O . PRO A 1 311 ? -10.618 25.844 33.689 1.00 31.14 311 PRO A O 1
ATOM 2458 N N . LYS A 1 312 ? -9.154 24.136 33.801 1.00 33.72 312 LYS A N 1
ATOM 2459 C CA . LYS A 1 312 ? -8.373 24.705 34.904 1.00 33.72 312 LYS A CA 1
ATOM 2460 C C . LYS A 1 312 ? -7.963 26.156 34.590 1.00 33.72 312 LYS A C 1
ATOM 2462 O O . LYS A 1 312 ? -7.289 26.412 33.596 1.00 33.72 312 LYS A O 1
ATOM 2467 N N . GLY A 1 313 ? -8.382 27.103 35.437 1.00 33.19 313 GLY A N 1
ATOM 2468 C CA . GLY A 1 313 ? -8.049 28.534 35.317 1.00 33.19 313 GLY A CA 1
ATOM 2469 C C . GLY A 1 313 ? -9.162 29.469 34.818 1.00 33.19 313 GLY A C 1
ATOM 2470 O O . GLY A 1 313 ? -8.921 30.668 34.730 1.00 33.19 313 GLY A O 1
ATOM 2471 N N . LEU A 1 314 ? -10.370 28.967 34.526 1.00 28.61 314 LEU A N 1
ATOM 2472 C CA . LEU A 1 314 ? -11.503 29.786 34.049 1.00 28.61 314 LEU A CA 1
ATOM 2473 C C . LEU A 1 314 ? -12.592 30.076 35.097 1.00 28.61 314 LEU A C 1
ATOM 2475 O O . LEU A 1 314 ? -13.512 30.845 34.823 1.00 28.61 314 LEU A O 1
ATOM 2479 N N . ILE A 1 315 ? -12.493 29.504 36.298 1.00 33.53 315 ILE A N 1
ATOM 2480 C CA . ILE A 1 315 ? -13.408 29.813 37.402 1.00 33.53 315 ILE A CA 1
ATOM 2481 C C . ILE A 1 315 ? -12.765 30.920 38.236 1.00 33.53 315 ILE A C 1
ATOM 2483 O O . ILE A 1 315 ? -11.792 30.678 38.950 1.00 33.53 315 ILE A O 1
ATOM 2487 N N . ALA A 1 316 ? -13.294 32.141 38.129 1.00 27.02 316 ALA A N 1
ATOM 2488 C CA . ALA A 1 316 ? -12.981 33.189 39.094 1.00 27.02 316 ALA A CA 1
ATOM 2489 C C . ALA A 1 316 ? -13.339 32.680 40.504 1.00 27.02 316 ALA A C 1
ATOM 2491 O O . ALA A 1 316 ? -14.408 32.079 40.667 1.00 27.02 316 ALA A O 1
ATOM 2492 N N . PRO A 1 317 ? -12.472 32.879 41.516 1.00 28.42 317 PRO A N 1
ATOM 2493 C CA . PRO A 1 317 ? -12.810 32.516 42.883 1.00 28.42 317 PRO A CA 1
ATOM 2494 C C . PRO A 1 317 ? -14.109 33.226 43.259 1.00 28.42 317 PRO A C 1
ATOM 2496 O O . PRO A 1 317 ? -14.335 34.366 42.854 1.00 28.42 317 PRO A O 1
ATOM 2499 N N . ALA A 1 318 ? -14.977 32.526 43.987 1.00 33.31 318 ALA A N 1
ATOM 2500 C CA . ALA A 1 318 ? -16.214 33.092 44.492 1.00 33.31 318 ALA A CA 1
ATOM 2501 C C . ALA A 1 318 ? -15.874 34.255 45.436 1.00 33.31 318 ALA A C 1
ATOM 2503 O O . ALA A 1 318 ? -15.642 34.044 46.623 1.00 33.31 318 ALA A O 1
ATOM 2504 N N . GLU A 1 319 ? -15.793 35.474 44.906 1.00 32.66 319 GLU A N 1
ATOM 2505 C CA . GLU A 1 319 ? -15.858 36.664 45.737 1.00 32.66 319 GLU A CA 1
ATOM 2506 C C . GLU A 1 319 ? -17.244 36.693 46.375 1.00 32.66 319 GLU A C 1
ATOM 2508 O O . GLU A 1 319 ? -18.273 36.506 45.716 1.00 32.66 319 GLU A O 1
ATOM 2513 N N . GLU A 1 320 ? -17.229 36.839 47.696 1.00 35.31 320 GLU A N 1
ATOM 2514 C CA . GLU A 1 320 ? -18.393 36.949 48.554 1.00 35.31 320 GLU A CA 1
ATOM 2515 C C . GLU A 1 320 ? -19.363 37.969 47.958 1.00 35.31 320 GLU A C 1
ATOM 2517 O O . GLU A 1 320 ? -19.083 39.166 47.887 1.00 35.31 320 GLU A O 1
ATOM 2522 N N . VAL A 1 321 ? -20.533 37.495 47.526 1.00 33.62 321 VAL A N 1
ATOM 2523 C CA . VAL A 1 321 ? -21.670 38.378 47.282 1.00 33.62 321 VAL A CA 1
ATOM 2524 C C . VAL A 1 321 ? -22.084 38.902 48.651 1.00 33.62 321 VAL A C 1
ATOM 2526 O O . VAL A 1 321 ? -22.874 38.272 49.357 1.00 33.62 321 VAL A O 1
ATOM 2529 N N . GLU A 1 322 ? -21.501 40.033 49.046 1.00 29.34 322 GLU A N 1
ATOM 2530 C CA . GLU A 1 322 ? -21.962 40.810 50.184 1.00 29.34 322 GLU A CA 1
ATOM 2531 C C . GLU A 1 322 ? -23.458 41.064 50.012 1.00 29.34 322 GLU A C 1
ATOM 2533 O O . GLU A 1 322 ? -23.931 41.661 49.039 1.00 29.34 322 GLU A O 1
ATOM 2538 N N . THR A 1 323 ? -24.219 40.593 50.992 1.00 37.19 323 THR A N 1
ATOM 2539 C CA . THR A 1 323 ? -25.618 40.940 51.181 1.00 37.19 323 THR A CA 1
ATOM 2540 C C . THR A 1 323 ? -25.715 42.422 51.527 1.00 37.19 323 THR A C 1
ATOM 2542 O O . THR A 1 323 ? -25.832 42.785 52.696 1.00 37.19 323 THR A O 1
ATOM 2545 N N . ASN A 1 324 ? -25.702 43.296 50.525 1.00 31.00 324 ASN A N 1
ATOM 2546 C CA . ASN A 1 324 ? -26.236 44.637 50.703 1.00 31.00 324 ASN A CA 1
ATOM 2547 C C . ASN A 1 324 ? -27.751 44.542 50.567 1.00 31.00 324 ASN A C 1
ATOM 2549 O O . ASN A 1 324 ? -28.318 44.492 49.476 1.00 31.00 324 ASN A O 1
ATOM 2553 N N . GLY A 1 325 ? -28.389 44.417 51.730 1.00 33.47 325 GLY A N 1
ATOM 2554 C CA . GLY A 1 325 ? -29.829 44.512 51.852 1.00 33.47 325 GLY A CA 1
ATOM 2555 C C . GLY A 1 325 ? -30.344 45.858 51.362 1.00 33.47 325 GLY A C 1
ATOM 2556 O O . GLY A 1 325 ? -29.626 46.854 51.338 1.00 33.47 325 GLY A O 1
ATOM 2557 N N . LEU A 1 326 ? -31.619 45.866 51.010 1.00 30.44 326 LEU A N 1
ATOM 2558 C CA . LEU A 1 326 ? -32.659 46.731 51.557 1.00 30.44 326 LEU A CA 1
ATOM 2559 C C . LEU A 1 326 ? -33.989 46.242 50.965 1.00 30.44 326 LEU A C 1
ATOM 2561 O O . LEU A 1 326 ? -33.996 45.527 49.961 1.00 30.44 326 LEU A O 1
ATOM 2565 N N . GLY A 1 327 ? -35.079 46.538 51.674 1.00 32.06 327 GLY A N 1
AT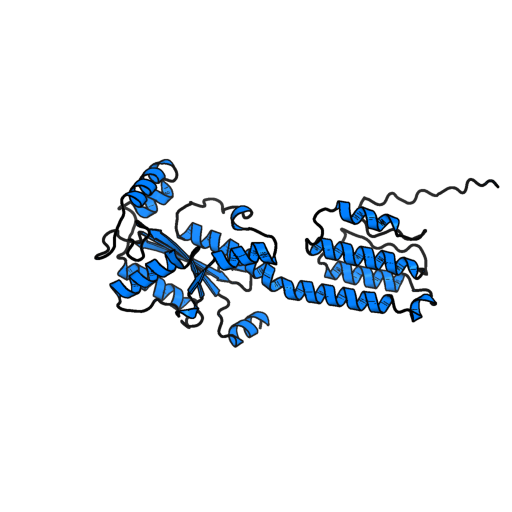OM 2566 C CA . GLY A 1 327 ? -36.439 46.246 51.216 1.00 32.06 327 GLY A CA 1
ATOM 2567 C C . GLY A 1 327 ? -36.889 47.079 50.024 1.00 32.06 327 GLY A C 1
ATOM 2568 O O . GLY A 1 327 ? -36.046 47.744 49.385 1.00 32.06 327 GLY A O 1
#

Sequence (327 aa):
MNPLLQKLEALGLSHLLAVIDIETLARGPDAKIMTIGVSLENILYGEQAEDGTFYVRVDRDQCGRVECSETLQWWEEQKESNPEAYAEVFDESLERVSLAKALRMLTEFLEKHIPDIKQRQVMGNGSEFDNVILSHAYESYYHSKTPWHHKGNQSLRTVVYLGRLVLGIDPKYTLEKPEGFIEHHALDDAEQEGRYAQVIIQGLLELPRKIDALASVARDTIQFVQPDITLEKINSEDLARSAQKALDFAAVEPGEYEVHTTGNVVEPYTVSGYTTALLSANALNLNLLRVKDELIFASSLLPRGVTVVAPKGLIAPAEEVETNGLG

Secondary structure (DSSP, 8-state):
--HHHHHHHHTT--SEEEEEEEEESSSSTTBPEEEEEEEEEETTTTEEEEEEEEEEEB-S--TT-B--HHHHHHHHHHHHH-HHHHHHHH-TTS--B-HHHHHHHHHHHHHHH---TTT--EEETTTTTHHHHHHHHHHHHHS---SS-GGGEEEHHHHHHHIIIII---HHHHSPPPTT--TT-HHHHHHHHHHHHHHHHHHHHHHHHHHHHHHHHHHHHHHHT-GGGGGSPEEHHHHHHHHHHHHHHTT--TTSB-----SSEE-HHHHHHHHHHHHHHHHHHTT-S--GGGGGGGGGGPPTT-----BTT-S------------

pLDDT: mean 75.94, std 26.1, range [27.02, 98.88]

Radius of gyration: 28.87 Å; chains: 1; bounding box: 63×64×77 Å

Foldseek 3Di:
DDPVCVVCVVVVADLKAKEKFFDFQDFDLLTDTFKIKIWIARLVVLGTDDVRIDIAGADSPDPRGDGDPVSVVVLVVCVPVFVPLSCSRPVPVDDHDHLVVVQVVVLVSCCVVPVDQARHAYEYQPLVTPVSSSQSSCCVNPVDGHSHDPVSSHYLVVLQVCCCVPQVDHCVPVPDQDPPQGPNRGRSVSVSSSSSNSVSSVSVVCVVVLVVLVVVLVVVLVVLLPPVCQPPWDFPVVVQVNLVVNCVVLVPPPQQWHADAQDGTDHSQQSVLSSVLSVVVSCVSSCVDPDPVVSVVSQVSHDPRGDDIDGPPPDDPPDDPPPPDDD